Protein AF-A0A3R9ASU3-F1 (afdb_monomer)

pLDDT: mean 84.59, std 13.77, range [46.47, 98.06]

InterPro domains:
  IPR025597 Protein of unknown function DUF4345 [PF14248] (4-98)

Solvent-accessible surface area (backbone atoms only — not comparable to full-atom values): 10517 Å² total; per-residue (Å²): 103,71,64,43,33,48,54,33,44,56,51,18,50,54,31,38,54,49,10,50,42,24,60,79,39,42,66,64,54,32,46,60,70,75,40,81,76,86,45,74,65,51,50,50,50,43,27,46,62,52,6,50,49,29,36,53,51,17,52,48,32,53,58,23,47,72,39,80,84,42,33,51,62,49,25,50,50,50,21,54,53,28,46,51,54,47,51,52,50,53,52,48,36,68,74,68,71,59,82,78,58,71,55,53,38,54,51,48,53,49,32,53,50,51,20,51,51,25,48,53,32,38,69,69,52,69,79,74,74,73,78,71,77,76,77,75,72,72,81,84,66,75,91,60,94,66,79,80,75,77,85,72,79,68,82,66,83,74,81,80,72,77,75,77,76,78,74,73,82,74,81,87,72,94,79,66,94,88,120

Foldseek 3Di:
DVLLLCLLLVLLVVLQVQLVCCQPPVQVVCVQVVHHDPDPVSSVVSNVVSRVVSNVLSVQSNVLSVDLVSSLVNLVVLLVVLVVVLVVVVVCCVVVVDDQDDPNVVSSVVSVVSNVSSVVSNVVSDDPPDPDPPPPPPCPDDPDPDDPDPDDPPDPDPPDDPDPPPPDDDDDDPDDDDD

Structure (mmCIF, N/CA/C/O backbone):
data_AF-A0A3R9ASU3-F1
#
_entry.id   AF-A0A3R9ASU3-F1
#
loop_
_atom_site.group_PDB
_atom_site.id
_atom_site.type_symbol
_atom_site.label_atom_id
_atom_site.label_alt_id
_atom_site.label_comp_id
_atom_site.label_asym_id
_atom_site.label_entity_id
_atom_site.label_seq_id
_atom_site.pdbx_PDB_ins_code
_atom_site.Cartn_x
_atom_site.Cartn_y
_atom_site.Cartn_z
_atom_site.occupancy
_atom_site.B_iso_or_equiv
_atom_site.auth_seq_id
_atom_site.auth_comp_id
_atom_site.auth_asym_id
_atom_site.auth_atom_id
_atom_site.pdbx_PDB_model_num
ATOM 1 N N . MET A 1 1 ? -11.009 -6.320 16.970 1.00 82.69 1 MET A N 1
ATOM 2 C CA . MET A 1 1 ? -9.566 -5.962 16.991 1.00 82.69 1 MET A CA 1
ATOM 3 C C . MET A 1 1 ? -8.627 -6.991 16.364 1.00 82.69 1 MET A C 1
ATOM 5 O O . MET A 1 1 ? -7.771 -6.568 15.602 1.00 82.69 1 MET A O 1
ATOM 9 N N . ARG A 1 2 ? -8.738 -8.307 16.632 1.00 88.88 2 ARG A N 1
ATOM 10 C CA . ARG A 1 2 ? -7.800 -9.308 16.062 1.00 88.88 2 ARG A CA 1
ATOM 11 C C . ARG A 1 2 ? -7.740 -9.280 14.527 1.00 88.88 2 ARG A C 1
ATOM 13 O O . ARG A 1 2 ? -6.649 -9.258 13.977 1.00 88.88 2 ARG A O 1
ATOM 20 N N . PHE A 1 3 ? -8.896 -9.185 13.865 1.00 91.44 3 PHE A N 1
ATOM 21 C CA . PHE A 1 3 ? -8.981 -9.084 12.404 1.00 91.44 3 PHE A CA 1
ATOM 22 C C . PHE A 1 3 ? -8.313 -7.815 11.852 1.00 91.44 3 PHE A C 1
ATOM 24 O O . PHE A 1 3 ? -7.433 -7.908 11.009 1.00 91.44 3 PHE A O 1
ATOM 31 N N . ALA A 1 4 ? -8.641 -6.640 12.400 1.00 92.31 4 ALA A N 1
ATOM 32 C CA . ALA A 1 4 ? -7.992 -5.376 12.038 1.00 92.31 4 ALA A CA 1
ATOM 33 C C . ALA A 1 4 ? -6.465 -5.430 12.189 1.00 92.31 4 ALA A C 1
ATOM 35 O O . ALA A 1 4 ? -5.731 -5.039 11.288 1.00 92.31 4 ALA A O 1
ATOM 36 N N . ARG A 1 5 ? -5.982 -5.974 13.311 1.00 93.81 5 ARG A N 1
ATOM 37 C CA . ARG A 1 5 ? -4.549 -6.158 13.551 1.00 93.81 5 ARG A CA 1
ATOM 38 C C . ARG A 1 5 ? -3.918 -7.104 12.530 1.00 93.81 5 ARG A C 1
ATOM 40 O O . ARG A 1 5 ? -2.827 -6.820 12.054 1.00 93.81 5 ARG A O 1
ATOM 47 N N . PHE A 1 6 ? -4.595 -8.200 12.195 1.00 95.25 6 PHE A N 1
ATOM 48 C CA . PHE A 1 6 ? -4.139 -9.132 11.168 1.00 95.25 6 PHE A CA 1
ATOM 49 C C . PHE A 1 6 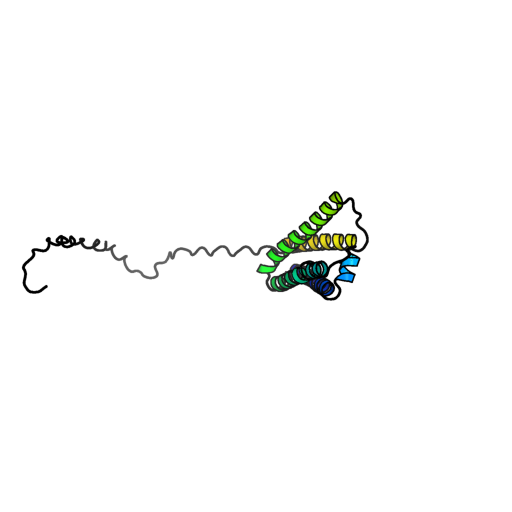? -4.017 -8.445 9.804 1.00 95.25 6 PHE A C 1
ATOM 51 O O . PHE A 1 6 ? -2.955 -8.527 9.201 1.00 95.25 6 PHE A O 1
ATOM 58 N N . VAL A 1 7 ? -5.043 -7.706 9.365 1.00 95.75 7 VAL A N 1
ATOM 59 C CA . VAL A 1 7 ? -5.021 -6.969 8.088 1.00 95.75 7 VAL A CA 1
ATOM 60 C C . VAL A 1 7 ? -3.858 -5.974 8.046 1.00 95.75 7 VAL A C 1
ATOM 62 O O . VAL A 1 7 ? -3.084 -5.984 7.093 1.00 95.75 7 VAL A O 1
ATOM 65 N N . LEU A 1 8 ? -3.672 -5.171 9.100 1.00 96.56 8 LEU A N 1
ATOM 66 C CA . LEU A 1 8 ? -2.573 -4.200 9.176 1.00 96.56 8 LEU A CA 1
ATOM 67 C C . LEU A 1 8 ? -1.192 -4.870 9.135 1.00 96.56 8 LEU A C 1
ATOM 69 O O . LEU A 1 8 ? -0.303 -4.390 8.439 1.00 96.56 8 LEU A O 1
ATOM 73 N N . LEU A 1 9 ? -1.000 -5.972 9.867 1.00 97.56 9 LEU A N 1
ATOM 74 C CA . LEU A 1 9 ? 0.287 -6.671 9.915 1.00 97.56 9 LEU A CA 1
ATOM 75 C C . LEU A 1 9 ? 0.583 -7.451 8.633 1.00 97.56 9 LEU A C 1
ATOM 77 O O . LEU A 1 9 ? 1.724 -7.439 8.182 1.00 97.56 9 LEU A O 1
ATOM 81 N N . ALA A 1 10 ? -0.421 -8.096 8.037 1.00 97.19 10 ALA A N 1
ATOM 82 C CA . ALA A 1 10 ? -0.280 -8.773 6.752 1.00 97.19 10 ALA A CA 1
ATOM 83 C C . ALA A 1 10 ? 0.114 -7.768 5.663 1.00 97.19 10 ALA A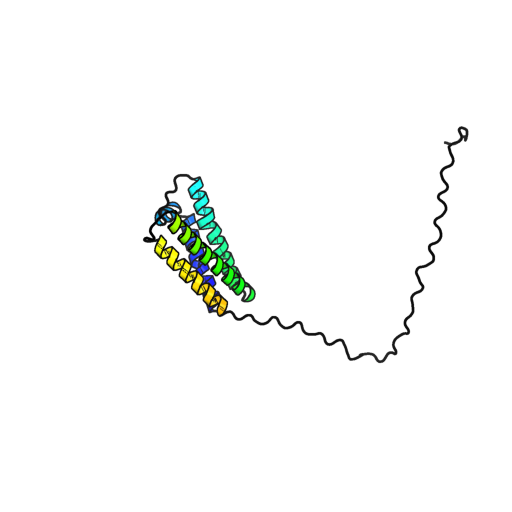 C 1
ATOM 85 O O . ALA A 1 10 ? 1.075 -7.990 4.931 1.00 97.19 10 ALA A O 1
ATOM 86 N N . GLN A 1 11 ? -0.559 -6.615 5.629 1.00 97.50 11 GLN A N 1
ATOM 87 C CA . GLN A 1 11 ? -0.216 -5.533 4.717 1.00 97.50 11 GLN A CA 1
ATOM 88 C C . GLN A 1 11 ? 1.200 -5.004 4.964 1.00 97.50 11 GLN A C 1
ATOM 90 O O . GLN A 1 11 ? 1.975 -4.841 4.022 1.00 97.50 11 GLN A O 1
ATOM 95 N N . ALA A 1 12 ? 1.556 -4.748 6.224 1.00 97.62 12 ALA A N 1
ATOM 96 C CA . ALA A 1 12 ? 2.883 -4.263 6.569 1.00 97.62 12 ALA A CA 1
ATOM 97 C C . ALA A 1 12 ? 3.982 -5.245 6.155 1.00 97.62 12 ALA A C 1
ATOM 99 O O . ALA A 1 12 ? 5.030 -4.815 5.683 1.00 97.62 12 ALA A O 1
ATOM 100 N N . LEU A 1 13 ? 3.739 -6.550 6.293 1.00 98.00 13 LEU A N 1
ATOM 101 C CA . LEU A 1 13 ? 4.675 -7.579 5.859 1.00 98.00 13 LEU A CA 1
ATOM 102 C C . LEU A 1 13 ? 4.902 -7.513 4.347 1.00 98.00 13 LEU A C 1
ATOM 104 O O . LEU A 1 13 ? 6.049 -7.439 3.919 1.00 98.00 13 LEU A O 1
ATOM 108 N N . VAL A 1 14 ? 3.830 -7.469 3.549 1.00 96.62 14 VAL A N 1
ATOM 109 C CA . VAL A 1 14 ? 3.946 -7.365 2.085 1.00 96.62 14 VAL A CA 1
ATOM 110 C C . VAL A 1 14 ? 4.713 -6.103 1.690 1.00 96.62 14 VAL A C 1
ATOM 112 O O . VAL A 1 14 ? 5.634 -6.173 0.879 1.00 96.62 14 VAL A O 1
ATOM 115 N N . MET A 1 15 ? 4.384 -4.961 2.298 1.00 96.56 15 MET A N 1
ATOM 116 C CA . MET A 1 15 ? 5.046 -3.686 2.007 1.00 96.56 15 MET A CA 1
ATOM 117 C C . MET A 1 15 ? 6.521 -3.681 2.423 1.00 96.56 15 MET A C 1
ATOM 119 O O . MET A 1 15 ? 7.365 -3.190 1.679 1.00 96.56 15 MET A O 1
ATOM 123 N N . ALA A 1 16 ? 6.861 -4.264 3.574 1.00 97.38 16 ALA A N 1
ATOM 124 C CA . ALA A 1 16 ? 8.246 -4.390 4.014 1.00 97.38 16 ALA A CA 1
ATOM 125 C C . ALA A 1 16 ? 9.051 -5.311 3.084 1.00 97.38 16 ALA A C 1
ATOM 127 O O . ALA A 1 16 ? 10.160 -4.958 2.689 1.00 97.38 16 ALA A O 1
ATOM 128 N N . SER A 1 17 ? 8.492 -6.459 2.690 1.00 96.94 17 SER A N 1
ATOM 129 C CA . SER A 1 17 ? 9.146 -7.397 1.772 1.00 96.94 17 SER A CA 1
ATOM 130 C C . SER A 1 17 ? 9.373 -6.784 0.390 1.00 96.94 17 SER A C 1
ATOM 132 O O . SER A 1 17 ? 10.487 -6.853 -0.128 1.00 96.94 17 SER A O 1
ATOM 134 N N . LEU A 1 18 ? 8.353 -6.138 -0.187 1.00 94.38 18 LEU A N 1
ATOM 135 C CA . LEU A 1 18 ? 8.485 -5.446 -1.470 1.00 94.38 18 LEU A CA 1
ATOM 136 C C . LEU A 1 18 ? 9.467 -4.282 -1.376 1.00 94.38 18 LEU A C 1
ATOM 138 O O . LEU A 1 18 ? 10.335 -4.154 -2.235 1.00 94.38 18 LEU A O 1
ATOM 142 N N . SER A 1 19 ? 9.400 -3.480 -0.313 1.00 95.94 19 SER A N 1
ATOM 143 C CA . SER A 1 19 ? 10.365 -2.407 -0.083 1.00 95.94 19 SER A CA 1
ATOM 144 C C . SER A 1 19 ? 11.801 -2.923 -0.108 1.00 95.94 19 SER A C 1
ATOM 146 O O . SER A 1 19 ? 12.680 -2.303 -0.708 1.00 95.94 19 SER A O 1
ATOM 148 N N . LEU A 1 20 ? 12.055 -4.039 0.574 1.00 96.75 20 LEU A N 1
ATOM 149 C CA . LEU A 1 20 ? 13.384 -4.624 0.655 1.00 96.75 20 LEU A CA 1
ATOM 150 C C . LEU A 1 20 ? 13.849 -5.133 -0.718 1.00 96.75 20 LEU A C 1
ATOM 152 O O . LEU A 1 20 ? 15.001 -4.925 -1.102 1.00 96.75 20 LEU A O 1
ATOM 156 N N . ALA A 1 21 ? 12.929 -5.717 -1.489 1.00 95.56 21 ALA A N 1
ATOM 157 C CA . ALA A 1 21 ? 13.174 -6.133 -2.865 1.00 95.56 21 ALA A CA 1
ATOM 158 C C . ALA A 1 21 ? 13.550 -4.941 -3.766 1.00 95.56 21 ALA A C 1
ATOM 160 O O . ALA A 1 21 ? 14.548 -5.015 -4.481 1.00 95.56 21 ALA A O 1
ATOM 161 N N . TYR A 1 22 ? 12.833 -3.814 -3.679 1.00 94.12 22 TYR A N 1
ATOM 162 C CA . TYR A 1 22 ? 13.157 -2.594 -4.435 1.00 94.12 22 TYR A CA 1
ATOM 163 C C . TYR A 1 22 ? 14.493 -1.963 -4.023 1.00 94.12 22 TYR A C 1
ATOM 165 O O . TYR A 1 22 ? 15.151 -1.335 -4.853 1.00 94.12 22 TYR A O 1
ATOM 173 N N . TRP A 1 23 ? 14.938 -2.137 -2.775 1.00 92.62 23 TRP A N 1
ATOM 174 C CA . TRP A 1 23 ? 16.254 -1.651 -2.353 1.00 92.62 23 TRP A CA 1
ATOM 175 C C . TRP A 1 23 ? 17.404 -2.483 -2.915 1.00 92.62 23 TRP A C 1
ATOM 177 O O . TRP A 1 23 ? 18.344 -1.922 -3.493 1.00 92.62 23 TRP A O 1
ATOM 187 N N . PHE A 1 24 ? 17.318 -3.806 -2.763 1.00 95.06 24 PHE A N 1
ATOM 188 C CA . PHE A 1 24 ? 18.401 -4.720 -3.122 1.00 95.06 24 PHE A CA 1
ATOM 189 C C . PHE A 1 24 ? 18.414 -5.103 -4.604 1.00 95.06 24 PHE A C 1
ATOM 191 O O . PHE A 1 24 ? 19.490 -5.296 -5.165 1.00 95.06 24 PHE A O 1
ATOM 198 N N . ARG A 1 25 ? 17.248 -5.184 -5.254 1.00 93.94 25 ARG A N 1
ATOM 199 C CA . ARG A 1 25 ? 17.085 -5.610 -6.654 1.00 93.94 25 ARG A CA 1
ATOM 200 C C . ARG A 1 25 ? 16.232 -4.618 -7.472 1.00 93.94 25 ARG A C 1
ATOM 202 O O . ARG A 1 25 ? 15.248 -5.021 -8.089 1.00 93.94 25 ARG A O 1
ATOM 209 N N . PRO A 1 26 ? 16.592 -3.318 -7.531 1.00 93.44 26 PRO A N 1
ATOM 210 C CA . PRO A 1 26 ? 15.763 -2.297 -8.180 1.00 93.44 26 PRO A CA 1
ATOM 211 C C . PRO A 1 26 ? 15.532 -2.553 -9.676 1.00 93.44 26 PRO A C 1
ATOM 213 O O . PRO A 1 26 ? 14.430 -2.318 -10.157 1.00 93.44 26 PRO A O 1
ATOM 216 N N . TYR A 1 27 ? 16.536 -3.057 -10.402 1.00 92.81 27 TYR A N 1
ATOM 217 C CA . TYR A 1 27 ? 16.429 -3.321 -11.842 1.00 92.81 27 TYR A CA 1
ATOM 218 C C . TYR A 1 27 ? 15.478 -4.474 -12.160 1.00 92.81 27 TYR A C 1
ATOM 220 O O . TYR A 1 27 ? 14.634 -4.347 -13.038 1.00 92.81 27 TYR A O 1
ATOM 228 N N . GLU A 1 28 ? 15.579 -5.580 -11.421 1.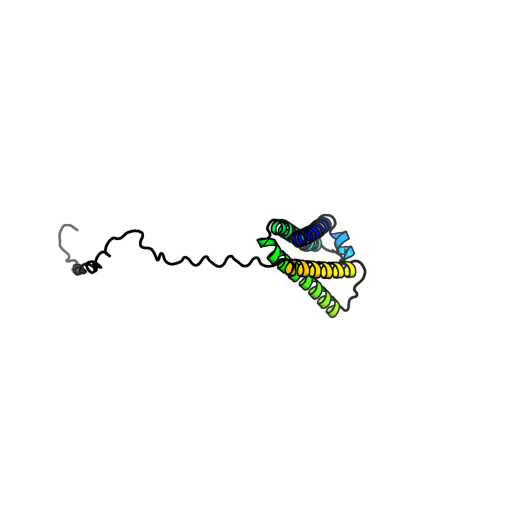00 92.12 28 GLU A N 1
ATOM 229 C CA . GLU A 1 28 ? 14.694 -6.737 -11.598 1.00 92.12 28 GLU A CA 1
ATOM 230 C C . GLU A 1 28 ? 13.247 -6.347 -11.296 1.00 92.12 28 GLU A C 1
ATOM 232 O O . GLU A 1 28 ? 12.348 -6.638 -12.080 1.00 92.12 28 GLU A O 1
ATOM 237 N N . MET A 1 29 ? 13.033 -5.613 -10.201 1.00 91.62 29 MET A N 1
ATOM 238 C CA . MET A 1 29 ? 11.700 -5.155 -9.821 1.00 91.62 29 MET A CA 1
ATOM 239 C C . MET A 1 29 ? 11.136 -4.124 -10.806 1.00 91.62 29 MET A C 1
ATOM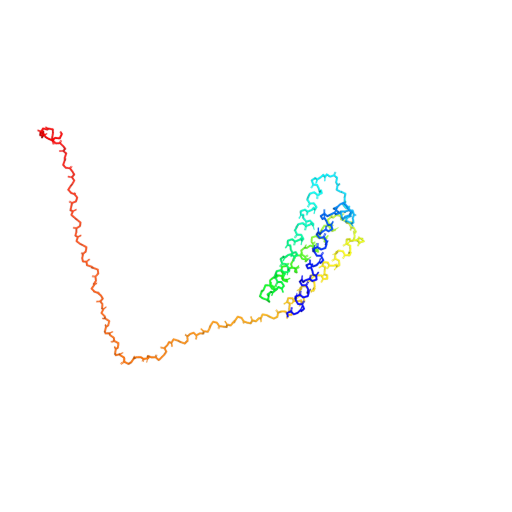 241 O O . MET A 1 29 ? 9.943 -4.148 -11.092 1.00 91.62 29 MET A O 1
ATOM 245 N N . ALA A 1 30 ? 11.966 -3.239 -11.363 1.00 90.19 30 ALA A N 1
ATOM 246 C CA . ALA A 1 30 ? 11.541 -2.326 -12.421 1.00 90.19 30 ALA A CA 1
ATOM 247 C C . ALA A 1 30 ? 11.133 -3.084 -13.688 1.00 90.19 30 ALA A C 1
ATOM 249 O O . ALA A 1 30 ? 10.052 -2.842 -14.219 1.00 90.19 30 ALA A O 1
ATOM 250 N N . ASN A 1 31 ? 11.936 -4.064 -14.099 1.00 90.12 31 ASN A N 1
ATOM 251 C CA . ASN A 1 31 ? 11.665 -4.868 -15.283 1.00 90.12 31 ASN A CA 1
ATOM 252 C C . ASN A 1 31 ? 10.377 -5.701 -15.144 1.00 90.12 31 ASN A C 1
ATOM 254 O O . ASN A 1 31 ? 9.636 -5.842 -16.111 1.00 90.12 31 ASN A O 1
ATOM 258 N N . LEU A 1 32 ? 10.050 -6.182 -13.935 1.00 86.31 32 LEU A N 1
ATOM 259 C CA . LEU A 1 32 ? 8.759 -6.835 -13.655 1.00 86.31 32 LEU A CA 1
ATOM 260 C C . LEU A 1 32 ? 7.550 -5.917 -13.898 1.00 86.31 32 LEU A C 1
ATOM 262 O O . LEU A 1 32 ? 6.472 -6.409 -14.209 1.00 86.31 32 LEU A O 1
ATOM 266 N N . ASN A 1 33 ? 7.730 -4.601 -13.771 1.00 83.12 33 ASN A N 1
ATOM 267 C CA . ASN A 1 33 ? 6.714 -3.588 -14.073 1.00 83.12 33 ASN A CA 1
ATOM 268 C C . ASN A 1 33 ? 6.855 -3.027 -15.504 1.00 83.12 33 ASN A C 1
ATOM 270 O O . ASN A 1 33 ? 6.304 -1.971 -15.804 1.00 83.12 33 ASN A O 1
ATOM 274 N N . GLY A 1 34 ? 7.655 -3.667 -16.366 1.00 84.31 34 GLY A N 1
ATOM 275 C CA . GLY A 1 34 ? 7.924 -3.193 -17.727 1.00 84.31 34 GLY A CA 1
ATOM 276 C C . GLY A 1 34 ? 8.759 -1.909 -17.799 1.00 84.31 34 GLY A C 1
ATOM 277 O O . GLY A 1 34 ? 8.804 -1.268 -18.845 1.00 84.31 34 GLY A O 1
ATOM 278 N N . MET A 1 35 ? 9.416 -1.508 -16.704 1.00 86.69 35 MET A N 1
ATOM 279 C CA . MET A 1 35 ? 10.222 -0.289 -16.642 1.00 86.69 35 MET A CA 1
ATOM 280 C C . MET A 1 35 ? 11.706 -0.576 -16.889 1.00 86.69 35 MET A C 1
ATOM 282 O O . MET A 1 35 ? 12.303 -1.446 -16.253 1.00 86.69 35 MET A O 1
ATOM 286 N N . LEU A 1 36 ? 12.324 0.240 -17.746 1.00 89.38 36 LEU A N 1
ATOM 287 C CA . LEU A 1 36 ? 13.767 0.259 -17.984 1.00 89.38 36 LEU A CA 1
ATOM 288 C C . LEU A 1 36 ? 14.397 1.438 -17.234 1.00 89.38 36 LEU A C 1
ATOM 290 O O . LEU A 1 36 ? 14.123 2.600 -17.527 1.00 89.38 36 LEU A O 1
ATOM 294 N N . LEU A 1 37 ? 15.252 1.141 -16.254 1.00 89.25 37 LEU A N 1
ATOM 295 C CA . LEU A 1 37 ? 16.002 2.161 -15.516 1.00 89.25 37 LEU A CA 1
ATOM 296 C C . LEU A 1 37 ? 17.280 2.498 -16.289 1.00 89.25 37 LEU A C 1
ATOM 298 O O . LEU A 1 37 ? 18.226 1.714 -16.275 1.00 89.25 37 LEU A O 1
ATOM 302 N N . MET A 1 38 ? 17.297 3.644 -16.970 1.00 88.31 38 MET A N 1
ATOM 303 C CA . MET A 1 38 ? 18.431 4.040 -17.816 1.00 88.31 38 MET A CA 1
ATOM 304 C C . MET A 1 38 ? 19.526 4.792 -17.056 1.00 88.31 38 MET A C 1
ATOM 306 O O . MET A 1 38 ? 20.702 4.653 -17.379 1.00 88.31 38 MET A O 1
ATOM 310 N N . GLU A 1 39 ? 19.160 5.560 -16.029 1.00 91.62 39 GLU A N 1
ATOM 311 C CA . GLU A 1 39 ? 20.098 6.398 -15.285 1.00 91.62 39 GLU A CA 1
ATOM 312 C C . GLU A 1 39 ? 20.203 5.990 -13.813 1.00 91.62 39 GLU A C 1
ATOM 314 O O . GLU A 1 39 ? 19.248 5.505 -13.198 1.00 91.62 39 GLU A O 1
ATOM 319 N N . GLY A 1 40 ? 21.356 6.277 -13.198 1.00 91.75 40 GLY A N 1
ATOM 320 C CA . GLY A 1 40 ? 21.546 6.096 -11.754 1.00 91.75 40 GLY A CA 1
ATOM 321 C C . GLY A 1 40 ? 20.541 6.902 -10.919 1.00 91.75 40 GLY A C 1
ATOM 322 O O . GLY A 1 40 ? 20.112 6.445 -9.857 1.00 91.75 40 GLY A O 1
ATOM 323 N N . ALA A 1 41 ? 20.094 8.056 -11.429 1.00 92.12 41 ALA A N 1
ATOM 324 C CA . ALA A 1 41 ? 19.023 8.841 -10.825 1.00 92.12 41 ALA A CA 1
ATOM 325 C C . ALA A 1 41 ? 17.692 8.068 -10.799 1.00 92.12 41 ALA A C 1
ATOM 327 O O . ALA A 1 41 ? 17.050 8.005 -9.751 1.00 92.12 41 ALA A O 1
ATOM 328 N N . SER A 1 42 ? 17.313 7.396 -11.894 1.00 91.00 42 SER A N 1
ATOM 329 C CA . SER A 1 42 ? 16.102 6.562 -11.962 1.00 91.00 42 SER A CA 1
ATOM 330 C C . SER A 1 42 ? 16.128 5.439 -10.922 1.00 91.00 42 SER A C 1
ATOM 332 O O . SER A 1 42 ? 15.126 5.178 -10.258 1.00 91.00 42 SER A O 1
ATOM 334 N N . VAL A 1 43 ? 17.292 4.815 -10.713 1.00 93.19 43 VAL A N 1
ATOM 335 C CA . VAL A 1 43 ? 17.484 3.788 -9.675 1.00 93.19 43 VAL A CA 1
ATOM 336 C C . VAL A 1 43 ? 17.323 4.375 -8.275 1.00 93.19 43 VAL A C 1
ATOM 338 O O . VAL A 1 43 ? 16.688 3.763 -7.415 1.00 93.19 43 VAL A O 1
ATOM 341 N N . SER A 1 44 ? 17.872 5.567 -8.036 1.00 94.19 44 SER A N 1
ATOM 342 C CA . SER A 1 44 ? 17.706 6.277 -6.766 1.00 94.19 44 SER A CA 1
ATOM 343 C C . SER A 1 44 ? 16.231 6.591 -6.490 1.00 94.19 44 SER A C 1
ATOM 345 O O . SER A 1 44 ? 15.714 6.227 -5.434 1.00 94.19 44 SER A O 1
ATOM 347 N N . HIS A 1 45 ? 15.512 7.155 -7.466 1.00 92.56 45 HIS A N 1
ATOM 348 C CA . HIS A 1 45 ? 14.073 7.411 -7.356 1.00 92.56 45 HIS A CA 1
ATOM 349 C C . HIS A 1 45 ? 13.280 6.133 -7.077 1.00 92.56 45 HIS A C 1
ATOM 351 O O . HIS A 1 45 ? 12.415 6.127 -6.200 1.00 92.56 45 HIS A O 1
ATOM 357 N N . MET A 1 46 ? 13.619 5.033 -7.753 1.00 92.38 46 MET A N 1
ATOM 358 C CA . MET A 1 46 ? 12.992 3.733 -7.525 1.00 92.38 46 MET A CA 1
ATOM 359 C C . MET A 1 46 ? 13.140 3.289 -6.064 1.00 92.38 46 MET A C 1
ATOM 361 O O . MET A 1 46 ? 12.167 2.932 -5.403 1.00 92.38 46 MET A O 1
ATOM 365 N N . ARG A 1 47 ? 14.356 3.384 -5.519 1.00 95.12 47 ARG A N 1
ATOM 366 C CA . ARG A 1 47 ? 14.653 3.035 -4.124 1.00 95.12 47 ARG A CA 1
ATOM 367 C C . ARG A 1 47 ? 13.941 3.933 -3.121 1.00 95.12 47 ARG A C 1
ATOM 369 O O . ARG A 1 47 ? 13.535 3.447 -2.072 1.00 95.12 47 ARG A O 1
ATOM 376 N N . VAL A 1 48 ? 13.788 5.218 -3.420 1.00 95.25 48 VAL A N 1
ATOM 377 C CA . VAL A 1 48 ? 13.110 6.170 -2.532 1.00 95.25 48 VAL A CA 1
ATOM 378 C C . VAL A 1 48 ? 11.600 5.926 -2.521 1.00 95.25 48 VAL A C 1
ATOM 380 O O . VAL A 1 48 ? 11.019 5.756 -1.450 1.00 95.25 48 VAL A O 1
ATOM 383 N N . TYR A 1 49 ? 10.961 5.856 -3.692 1.00 93.19 49 TYR A N 1
ATOM 384 C CA . TYR A 1 49 ? 9.499 5.807 -3.792 1.00 93.19 49 TYR A CA 1
ATOM 385 C C . TYR A 1 49 ? 8.911 4.399 -3.691 1.00 93.19 49 TYR A C 1
ATOM 387 O O . TYR A 1 49 ? 7.849 4.226 -3.100 1.00 93.19 49 TYR A O 1
ATOM 395 N N . TYR A 1 50 ? 9.579 3.380 -4.228 1.00 91.69 50 TYR A N 1
ATOM 396 C CA . TYR A 1 50 ? 9.088 2.000 -4.148 1.00 91.69 50 TYR A CA 1
ATOM 397 C C . TYR A 1 50 ? 9.700 1.231 -2.975 1.00 91.69 50 TYR A C 1
ATOM 399 O O . TYR A 1 50 ? 9.062 0.325 -2.442 1.00 91.69 50 TYR A O 1
ATOM 407 N N . GLY A 1 51 ? 10.903 1.619 -2.542 1.00 94.44 51 GLY A N 1
ATOM 408 C CA . GLY A 1 51 ? 11.532 1.131 -1.316 1.00 94.44 51 GLY A CA 1
ATOM 409 C C . GLY A 1 51 ? 11.119 1.956 -0.098 1.00 94.44 51 GLY A C 1
ATOM 410 O O . GLY A 1 51 ? 10.188 1.608 0.623 1.00 94.44 51 GLY A O 1
ATOM 411 N N . GLY A 1 52 ? 11.798 3.082 0.118 1.00 96.06 52 GLY A N 1
ATOM 412 C CA . GLY A 1 52 ? 11.712 3.891 1.337 1.00 96.06 52 GLY A CA 1
ATOM 413 C C . GLY A 1 52 ? 10.292 4.291 1.748 1.00 96.06 52 GLY A C 1
ATOM 414 O O . GLY A 1 52 ? 9.926 4.119 2.910 1.00 96.06 52 GLY A O 1
ATOM 415 N N . LEU A 1 53 ? 9.465 4.768 0.812 1.00 95.81 53 LEU A N 1
ATOM 416 C CA . LEU A 1 53 ? 8.069 5.118 1.100 1.00 95.81 53 LEU A CA 1
ATOM 417 C C . LEU A 1 53 ? 7.243 3.891 1.524 1.00 95.81 53 LEU A C 1
ATOM 419 O O . LEU A 1 53 ? 6.480 3.978 2.489 1.00 95.81 53 LEU A O 1
ATOM 423 N N . GLN A 1 54 ? 7.413 2.740 0.855 1.00 95.19 54 GLN A N 1
ATOM 424 C CA . GLN A 1 54 ? 6.741 1.504 1.271 1.00 95.19 54 GLN A CA 1
ATOM 425 C C . GLN A 1 54 ? 7.208 1.044 2.652 1.00 95.19 54 GLN A C 1
ATOM 427 O O . GLN A 1 54 ? 6.374 0.631 3.459 1.00 95.19 54 GLN A O 1
ATOM 432 N N . LEU A 1 55 ? 8.504 1.163 2.957 1.00 97.31 55 LEU A N 1
ATOM 433 C CA . LEU A 1 55 ? 9.030 0.843 4.282 1.00 97.31 55 LEU A CA 1
ATOM 434 C C . LEU A 1 55 ? 8.425 1.738 5.362 1.00 97.31 55 LEU A C 1
ATOM 436 O O . LEU A 1 55 ? 7.987 1.243 6.398 1.00 97.31 55 LEU A O 1
ATOM 440 N N . GLY A 1 56 ? 8.370 3.049 5.114 1.00 97.38 56 GLY A N 1
ATOM 441 C CA . GLY A 1 56 ? 7.790 4.017 6.042 1.00 97.38 56 GLY A CA 1
ATOM 442 C C . GLY A 1 56 ? 6.329 3.697 6.359 1.00 97.38 56 GLY A C 1
ATOM 443 O O . GLY A 1 56 ? 5.941 3.647 7.527 1.00 97.38 56 GLY A O 1
ATOM 444 N N . LEU A 1 57 ? 5.536 3.383 5.332 1.00 97.06 57 LEU A N 1
ATOM 445 C CA . LEU A 1 57 ? 4.149 2.952 5.506 1.00 97.06 57 LEU A CA 1
ATOM 446 C C . LEU A 1 57 ? 4.052 1.614 6.255 1.00 97.06 57 LEU A C 1
ATOM 448 O O . LEU A 1 57 ? 3.231 1.491 7.160 1.00 97.06 57 LEU A O 1
ATOM 452 N N . ALA A 1 58 ? 4.904 0.631 5.955 1.00 97.81 58 ALA A N 1
ATOM 453 C CA . ALA A 1 58 ? 4.926 -0.643 6.674 1.00 97.81 58 ALA A CA 1
ATOM 454 C C . ALA A 1 58 ? 5.189 -0.450 8.178 1.00 97.81 58 ALA A C 1
ATOM 456 O O . ALA A 1 58 ? 4.474 -1.001 9.019 1.00 97.81 58 ALA A O 1
ATOM 457 N N . LEU A 1 59 ? 6.175 0.382 8.525 1.00 98.06 59 LEU A N 1
ATOM 458 C CA . LEU A 1 59 ? 6.497 0.720 9.911 1.00 98.06 59 LEU A CA 1
ATOM 459 C C . LEU A 1 59 ? 5.337 1.444 10.601 1.00 98.06 59 LEU A C 1
ATOM 461 O O . LEU A 1 59 ? 4.995 1.106 11.738 1.00 98.06 59 LEU A O 1
ATOM 465 N N . PHE A 1 60 ? 4.686 2.380 9.906 1.00 97.88 60 PHE A N 1
ATOM 466 C CA . PHE A 1 60 ? 3.488 3.052 10.406 1.00 97.88 60 PHE A CA 1
ATOM 467 C C . PHE A 1 60 ? 2.359 2.056 10.707 1.00 97.88 60 PHE A C 1
ATOM 469 O O . PHE A 1 60 ? 1.771 2.104 11.788 1.00 97.88 60 PHE A O 1
ATOM 476 N N . LEU A 1 61 ? 2.090 1.105 9.807 1.00 97.25 61 LEU A N 1
ATOM 477 C CA . LEU A 1 61 ? 1.060 0.082 10.010 1.00 97.25 61 LEU A CA 1
ATOM 478 C C . LEU A 1 61 ? 1.400 -0.847 11.189 1.00 97.25 61 LEU A C 1
ATOM 480 O O . LEU A 1 61 ? 0.525 -1.144 12.004 1.00 97.25 61 LEU A O 1
ATOM 484 N N . ILE A 1 62 ? 2.666 -1.254 11.343 1.00 97.56 62 ILE A N 1
ATOM 485 C CA . ILE A 1 62 ? 3.144 -2.048 12.494 1.00 97.56 62 ILE A CA 1
ATOM 486 C C . ILE A 1 62 ? 2.960 -1.286 13.810 1.00 97.56 62 ILE A C 1
ATOM 488 O O . ILE A 1 62 ? 2.582 -1.872 14.830 1.00 97.56 62 ILE A O 1
ATOM 492 N N . TRP A 1 63 ? 3.243 0.015 13.812 1.00 97.38 63 TRP A N 1
ATOM 493 C CA . TRP A 1 63 ? 3.044 0.877 14.972 1.00 97.38 63 TRP A CA 1
ATOM 494 C C . TRP A 1 63 ? 1.556 1.047 15.301 1.00 97.38 63 TRP A C 1
ATOM 496 O O . TRP A 1 63 ? 1.160 0.874 16.457 1.00 97.38 63 TRP A O 1
ATOM 506 N N . ALA A 1 64 ? 0.716 1.306 14.298 1.00 94.94 64 ALA A N 1
ATOM 507 C CA . ALA A 1 64 ? -0.722 1.479 14.470 1.00 94.94 64 ALA A CA 1
ATOM 508 C C . ALA A 1 64 ? -1.421 0.189 14.926 1.00 94.94 64 ALA A C 1
ATOM 510 O O . ALA A 1 64 ? -2.353 0.231 15.725 1.00 94.94 64 ALA A O 1
ATOM 511 N N . ALA A 1 65 ? -0.924 -0.974 14.500 1.00 94.00 65 ALA A N 1
ATOM 512 C CA . ALA A 1 65 ? -1.441 -2.282 14.890 1.00 94.00 65 ALA A CA 1
ATOM 513 C C . ALA A 1 65 ? -1.269 -2.609 16.391 1.00 94.00 65 ALA A C 1
ATOM 515 O O . ALA A 1 65 ? -1.852 -3.588 16.872 1.00 94.00 65 ALA A O 1
ATOM 516 N N . ARG A 1 66 ? -0.472 -1.829 17.142 1.00 92.19 66 ARG A N 1
ATOM 517 C CA . ARG A 1 66 ? -0.231 -2.047 18.580 1.00 92.19 66 ARG A CA 1
ATOM 518 C C . ARG A 1 66 ? -1.341 -1.535 19.491 1.00 92.19 66 ARG A C 1
ATOM 520 O O . ARG A 1 66 ? -1.473 -2.066 20.588 1.00 92.19 66 ARG A O 1
ATOM 527 N N . ALA A 1 67 ? -2.116 -0.542 19.061 1.00 88.88 67 ALA A N 1
ATOM 528 C CA . ALA A 1 67 ? -3.135 0.092 19.892 1.00 88.88 67 ALA A CA 1
ATOM 529 C C . ALA A 1 67 ? -4.468 0.181 19.134 1.00 88.88 67 ALA A C 1
ATOM 531 O O . ALA A 1 67 ? -4.480 0.603 17.973 1.00 88.88 67 ALA A O 1
ATOM 532 N N . PRO A 1 68 ? -5.594 -0.219 19.749 1.00 84.00 68 PRO A N 1
ATOM 533 C CA . PRO A 1 68 ? -6.885 -0.220 19.077 1.00 84.00 68 PRO A CA 1
ATOM 534 C C . PRO A 1 68 ? -7.329 1.172 18.603 1.00 84.00 68 PRO A C 1
ATOM 536 O O . PRO A 1 68 ? -7.952 1.276 17.548 1.00 84.00 68 PRO A O 1
ATOM 539 N N . GLU A 1 69 ? -6.938 2.225 19.317 1.00 88.38 69 GLU A N 1
ATOM 540 C CA . GLU A 1 69 ? -7.236 3.626 19.003 1.00 88.38 69 GLU A CA 1
ATOM 541 C C . GLU A 1 69 ? -6.563 4.073 17.695 1.00 88.38 69 GLU A C 1
ATOM 543 O O . GLU A 1 69 ? -7.123 4.847 16.925 1.00 88.38 69 GLU A O 1
ATOM 548 N N . ARG A 1 70 ? -5.367 3.542 17.405 1.00 91.81 70 ARG A N 1
ATOM 549 C CA . ARG A 1 70 ? -4.575 3.879 16.208 1.00 91.81 70 ARG A CA 1
ATOM 550 C C . ARG A 1 70 ? -4.945 3.023 15.000 1.00 91.81 70 ARG A C 1
ATOM 552 O O . ARG A 1 70 ? -4.753 3.441 13.861 1.00 91.81 70 ARG A O 1
ATOM 559 N N . ALA A 1 71 ? -5.480 1.826 15.233 1.00 92.00 71 ALA A N 1
ATOM 560 C CA . ALA A 1 71 ? -5.788 0.874 14.173 1.00 92.00 71 ALA A CA 1
ATOM 561 C C . ALA A 1 71 ? -6.861 1.399 13.209 1.00 92.00 71 ALA A C 1
ATOM 563 O O . ALA A 1 71 ? -6.735 1.229 12.000 1.00 92.00 71 ALA A O 1
ATOM 564 N N . ARG A 1 72 ? -7.903 2.063 13.721 1.00 90.94 72 ARG A N 1
ATOM 565 C CA . ARG A 1 72 ? -9.000 2.577 12.893 1.00 90.94 72 ARG A CA 1
ATOM 566 C C . ARG A 1 72 ? -8.570 3.679 11.910 1.00 90.94 72 ARG A C 1
ATOM 568 O O . ARG A 1 72 ? -8.834 3.501 10.720 1.00 90.94 72 ARG A O 1
ATOM 575 N N . PRO A 1 73 ? -7.879 4.762 12.323 1.00 93.88 73 PRO A N 1
ATOM 576 C CA . PRO A 1 73 ? -7.377 5.749 11.366 1.00 93.88 73 PRO A CA 1
ATOM 577 C C . PRO A 1 73 ? -6.341 5.150 10.403 1.00 93.88 73 PRO A C 1
ATOM 579 O O . PRO A 1 73 ? -6.341 5.496 9.225 1.00 93.88 73 PRO A O 1
ATOM 582 N N . ALA A 1 74 ? -5.519 4.193 10.847 1.00 95.88 74 ALA A N 1
ATOM 583 C CA . ALA A 1 74 ? -4.576 3.512 9.960 1.00 95.88 74 ALA A CA 1
ATOM 584 C C . ALA A 1 74 ? -5.263 2.653 8.886 1.00 95.88 74 ALA A C 1
ATOM 586 O O . ALA A 1 74 ? -4.807 2.631 7.746 1.00 95.88 74 ALA A O 1
ATOM 587 N N . LEU A 1 75 ? -6.372 1.981 9.215 1.00 95.50 75 LEU A N 1
ATOM 588 C CA . LEU A 1 75 ? -7.187 1.251 8.238 1.00 95.50 75 LEU A CA 1
ATOM 589 C C . LEU A 1 75 ? -7.838 2.192 7.221 1.00 95.50 75 LEU A C 1
ATOM 591 O O . LEU A 1 75 ? -7.848 1.879 6.034 1.00 95.50 75 LEU A O 1
ATOM 595 N N . MET A 1 76 ? -8.331 3.351 7.669 1.00 95.94 76 MET A N 1
ATOM 596 C CA . MET A 1 76 ? -8.882 4.375 6.776 1.00 95.94 76 MET A CA 1
ATOM 597 C C . MET A 1 76 ? -7.811 4.894 5.811 1.00 95.94 76 MET A C 1
ATOM 599 O O . MET A 1 76 ? -8.032 4.931 4.603 1.00 95.94 76 MET A O 1
ATOM 603 N N . MET A 1 77 ? -6.630 5.238 6.334 1.00 96.88 77 MET A N 1
ATOM 604 C CA . MET A 1 77 ? -5.485 5.649 5.524 1.00 96.88 77 MET A CA 1
ATOM 605 C C . MET A 1 77 ? -5.125 4.565 4.503 1.00 96.88 77 MET A C 1
ATOM 607 O O . MET A 1 77 ? -5.038 4.857 3.316 1.00 96.88 77 MET A O 1
ATOM 611 N N . LEU A 1 78 ? -4.980 3.309 4.943 1.00 96.69 78 LEU A N 1
ATOM 612 C CA . LEU A 1 78 ? -4.652 2.184 4.069 1.00 96.69 78 LEU A CA 1
ATOM 613 C C . LEU A 1 78 ? -5.684 2.011 2.946 1.00 96.69 78 LEU A C 1
ATOM 615 O O . LEU A 1 78 ? -5.305 1.854 1.786 1.00 96.69 78 LEU A O 1
ATOM 619 N N . MET A 1 79 ? -6.973 2.074 3.279 1.00 96.94 79 MET A N 1
ATOM 620 C CA . MET A 1 79 ? -8.064 1.997 2.312 1.00 96.94 79 MET A CA 1
ATOM 621 C C . MET A 1 79 ? -7.979 3.130 1.281 1.00 96.94 79 MET A C 1
ATOM 623 O O . MET A 1 79 ? -8.017 2.859 0.084 1.00 96.94 79 MET A O 1
ATOM 627 N N . ILE A 1 80 ? -7.825 4.383 1.723 1.00 97.56 80 ILE A N 1
ATOM 628 C CA . ILE A 1 80 ? -7.712 5.543 0.825 1.00 97.56 80 ILE A CA 1
ATOM 629 C C . ILE A 1 80 ? -6.491 5.395 -0.084 1.00 97.56 80 ILE A C 1
ATOM 631 O O . ILE A 1 80 ? -6.612 5.561 -1.295 1.00 97.56 80 ILE A O 1
ATOM 635 N N . THR A 1 81 ? -5.328 5.044 0.471 1.00 96.75 81 THR A N 1
ATOM 636 C CA . THR A 1 81 ? -4.094 4.875 -0.302 1.00 96.75 81 THR A CA 1
ATOM 637 C C . THR A 1 81 ? -4.245 3.784 -1.358 1.00 96.75 81 THR A C 1
ATOM 639 O O . THR A 1 81 ? -3.927 4.020 -2.520 1.00 96.75 81 THR A O 1
ATOM 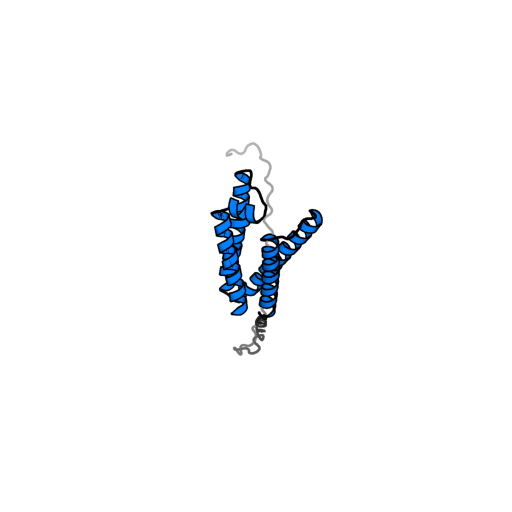642 N N . MET A 1 82 ? -4.758 2.604 -1.000 1.00 96.88 82 MET A N 1
ATOM 643 C CA . MET A 1 82 ? -4.911 1.501 -1.956 1.00 96.88 82 MET A CA 1
ATOM 644 C C . MET A 1 82 ? -5.917 1.839 -3.057 1.00 96.88 82 MET A C 1
ATOM 646 O O . MET A 1 82 ? -5.625 1.616 -4.231 1.00 96.88 82 MET A O 1
ATOM 650 N N . THR A 1 83 ? -7.051 2.451 -2.710 1.00 97.19 83 THR A N 1
ATOM 651 C CA . THR A 1 83 ? -8.047 2.899 -3.692 1.00 97.19 83 THR A CA 1
ATOM 652 C C . THR A 1 83 ? -7.482 3.977 -4.615 1.00 97.19 83 THR A C 1
ATOM 654 O O . THR A 1 83 ? -7.653 3.886 -5.826 1.00 97.19 83 THR A O 1
ATOM 657 N N . ALA A 1 84 ? -6.745 4.958 -4.084 1.00 97.56 84 ALA A N 1
ATOM 658 C CA . ALA A 1 84 ? -6.103 5.993 -4.893 1.00 97.56 84 ALA A CA 1
ATOM 659 C C . ALA A 1 84 ? -5.081 5.402 -5.877 1.00 97.56 84 ALA A C 1
ATOM 661 O O . ALA A 1 84 ? -5.032 5.815 -7.032 1.00 97.56 84 ALA A O 1
ATOM 662 N N . LEU A 1 85 ? -4.308 4.394 -5.460 1.00 95.38 85 LEU A N 1
ATOM 663 C CA . LEU A 1 85 ? -3.364 3.699 -6.338 1.00 95.38 85 LEU A CA 1
ATOM 664 C C . LEU A 1 85 ? -4.059 2.863 -7.422 1.00 95.38 85 LEU A C 1
ATOM 666 O O . LEU A 1 85 ? -3.527 2.746 -8.526 1.00 95.38 85 LEU A O 1
ATOM 670 N N . VAL A 1 86 ? -5.216 2.266 -7.120 1.00 96.81 86 VAL A N 1
ATOM 671 C CA . VAL A 1 86 ? -6.049 1.571 -8.117 1.00 96.81 86 VAL A CA 1
ATOM 672 C C . VAL A 1 86 ? -6.591 2.577 -9.126 1.00 96.81 86 VAL A C 1
ATOM 674 O O . VAL A 1 86 ? -6.385 2.396 -10.321 1.00 96.81 86 VAL A O 1
ATOM 677 N N . LEU A 1 87 ? -7.211 3.663 -8.658 1.00 96.88 87 LEU A N 1
ATOM 678 C CA . LEU A 1 87 ? -7.758 4.709 -9.524 1.00 96.88 87 LEU A CA 1
ATOM 679 C C . LEU A 1 87 ? -6.675 5.351 -10.389 1.00 96.88 87 LEU A C 1
ATOM 681 O O . LEU A 1 87 ? -6.868 5.481 -11.591 1.00 96.88 87 LEU A O 1
ATOM 685 N N . GLY A 1 88 ? -5.517 5.672 -9.810 1.00 94.62 88 GLY A N 1
ATOM 686 C CA . GLY A 1 88 ? -4.372 6.187 -10.556 1.00 94.62 88 GLY A CA 1
ATOM 687 C C . GLY A 1 88 ? -3.951 5.236 -11.674 1.00 94.62 88 GLY A C 1
ATOM 688 O O . GLY A 1 88 ? -3.757 5.674 -12.802 1.00 94.62 88 GLY A O 1
ATOM 689 N N . ARG A 1 89 ? -3.901 3.922 -11.404 1.00 92.75 89 ARG A N 1
ATOM 690 C CA . ARG A 1 89 ? -3.560 2.932 -12.435 1.00 92.75 89 ARG A CA 1
ATOM 691 C C . ARG A 1 89 ? -4.629 2.824 -13.522 1.00 92.75 89 ARG A C 1
ATOM 693 O O . ARG A 1 89 ? -4.264 2.701 -14.684 1.00 92.75 89 ARG A O 1
ATOM 700 N N . LEU A 1 90 ? -5.913 2.889 -13.169 1.00 93.81 90 LEU A N 1
ATOM 701 C CA . LEU A 1 90 ? -7.016 2.865 -14.138 1.00 93.81 90 LEU A CA 1
ATOM 702 C C . LEU A 1 90 ? -7.031 4.118 -15.023 1.00 93.81 90 LEU A C 1
ATOM 704 O O . LEU A 1 90 ? -7.235 4.006 -16.227 1.00 93.81 90 LEU A O 1
ATOM 708 N N . VAL A 1 91 ? -6.772 5.294 -14.444 1.00 95.19 91 VAL A N 1
ATOM 709 C CA . VAL A 1 91 ? -6.648 6.550 -15.197 1.00 95.19 91 VAL A CA 1
ATOM 710 C C . VAL A 1 91 ? -5.450 6.491 -16.141 1.00 95.19 91 VAL A C 1
ATOM 712 O O . VAL A 1 91 ? -5.610 6.807 -17.314 1.00 95.19 91 VAL A O 1
ATOM 715 N N . SER A 1 92 ? -4.280 6.031 -15.681 1.00 90.88 92 SER A N 1
ATOM 716 C CA . SER A 1 92 ? -3.124 5.827 -16.565 1.00 90.88 92 SER A CA 1
ATOM 717 C C . SER A 1 92 ? -3.435 4.842 -17.690 1.00 90.88 92 SER A C 1
ATOM 719 O O . SER A 1 92 ? -3.149 5.134 -18.839 1.00 90.88 92 SER A O 1
ATOM 721 N N . LEU A 1 93 ? -4.092 3.714 -17.396 1.00 91.94 93 LEU A N 1
ATOM 722 C CA . LEU A 1 93 ? -4.480 2.738 -18.419 1.00 91.94 93 LEU A CA 1
ATOM 723 C C . LEU A 1 93 ? -5.387 3.357 -19.492 1.00 91.94 93 LEU A C 1
ATOM 725 O O . LEU A 1 93 ? -5.215 3.085 -20.677 1.00 91.94 93 LEU A O 1
ATOM 729 N N . TRP A 1 94 ? -6.334 4.198 -19.070 1.00 91.88 94 TRP A N 1
ATOM 730 C CA . TRP A 1 94 ? -7.244 4.903 -19.969 1.00 91.88 94 TRP A CA 1
ATOM 731 C C . TRP A 1 94 ? -6.526 5.939 -20.843 1.00 91.88 94 TRP A C 1
ATOM 733 O O . TRP A 1 94 ? -6.838 6.049 -22.025 1.00 91.88 94 TRP A O 1
ATOM 743 N N . LEU A 1 95 ? -5.561 6.672 -20.282 1.00 93.56 95 LEU A N 1
ATOM 744 C CA . LEU A 1 95 ? -4.780 7.676 -21.011 1.00 93.56 95 LEU A CA 1
ATOM 745 C C . LEU A 1 95 ? -3.764 7.048 -21.973 1.00 93.56 95 LEU A C 1
ATOM 747 O O . LEU A 1 95 ? -3.609 7.525 -23.094 1.00 93.56 95 LEU A O 1
ATOM 751 N N . ASP A 1 96 ? -3.096 5.982 -21.539 1.00 89.81 96 ASP A N 1
ATOM 752 C CA . ASP A 1 96 ? -1.991 5.356 -22.269 1.00 89.81 96 ASP A CA 1
ATOM 753 C C . ASP A 1 96 ? -2.477 4.291 -23.272 1.00 89.81 96 ASP A C 1
ATOM 755 O O . ASP A 1 96 ? -1.688 3.793 -24.073 1.00 89.81 96 ASP A O 1
ATOM 759 N N . GLY A 1 97 ? -3.762 3.907 -23.226 1.00 83.38 97 GLY A N 1
ATOM 760 C CA . GLY A 1 97 ? -4.327 2.833 -24.056 1.00 83.38 97 GLY A CA 1
ATOM 761 C C . GLY A 1 97 ? -3.689 1.463 -23.796 1.00 83.38 97 GLY A C 1
ATOM 762 O O . GLY A 1 97 ? -3.653 0.619 -24.689 1.00 83.38 97 GLY A O 1
ATOM 763 N N . GLY A 1 98 ? -3.124 1.268 -22.602 1.00 78.62 98 GLY A N 1
ATOM 764 C CA . GLY A 1 98 ? -2.326 0.093 -22.261 1.00 78.62 98 GLY A CA 1
ATOM 765 C C . GLY A 1 98 ? -3.155 -1.155 -21.946 1.00 78.62 98 GLY A C 1
ATOM 766 O O . GLY A 1 98 ? -4.376 -1.110 -21.804 1.00 78.62 98 GLY A O 1
ATOM 767 N N . GLU A 1 99 ? -2.461 -2.276 -21.754 1.00 80.00 99 GLU A N 1
ATOM 768 C CA . GLU A 1 99 ? -3.055 -3.544 -21.321 1.00 80.00 99 GLU A CA 1
ATOM 769 C C . GLU A 1 99 ? -2.590 -3.936 -19.911 1.00 80.00 99 GLU A C 1
ATOM 771 O O . GLU A 1 99 ? -1.471 -3.641 -19.487 1.00 80.00 99 GLU A O 1
ATOM 776 N N . LEU A 1 100 ? -3.457 -4.631 -19.171 1.00 80.88 100 LEU A N 1
ATOM 777 C CA . LEU A 1 100 ? -3.145 -5.190 -17.855 1.00 80.88 100 LEU A CA 1
ATOM 778 C C . LEU A 1 100 ? -2.702 -6.647 -18.011 1.00 80.88 100 LEU A C 1
ATOM 780 O O . LEU A 1 100 ? -3.540 -7.543 -18.103 1.00 80.88 100 LEU A O 1
ATOM 784 N N . VAL A 1 101 ? -1.392 -6.900 -17.999 1.00 82.31 101 VAL A N 1
ATOM 785 C CA . VAL A 1 101 ? -0.843 -8.255 -18.167 1.00 82.31 101 VAL A CA 1
ATOM 786 C C . VAL A 1 101 ? 0.163 -8.582 -17.062 1.00 82.31 101 VAL A C 1
ATOM 788 O O . VAL A 1 101 ? 0.897 -7.723 -16.577 1.00 82.31 101 VAL A O 1
ATOM 791 N N . GLY A 1 102 ? 0.191 -9.847 -16.635 1.00 85.56 102 GLY A N 1
ATOM 792 C CA . GLY A 1 102 ? 1.203 -10.366 -15.714 1.00 85.56 102 GLY A CA 1
ATOM 793 C C . GLY A 1 102 ? 1.212 -9.670 -14.350 1.00 85.56 102 GLY A C 1
ATOM 794 O O . GLY A 1 102 ? 0.210 -9.674 -13.629 1.00 85.56 102 GLY A O 1
ATOM 795 N N . PHE A 1 103 ? 2.364 -9.101 -13.982 1.00 84.69 103 PHE A N 1
ATOM 796 C CA . PHE A 1 103 ? 2.583 -8.478 -12.673 1.00 84.69 103 PHE A CA 1
ATOM 797 C C . PHE A 1 103 ? 1.654 -7.283 -12.426 1.00 84.69 103 PHE A C 1
ATOM 799 O O . PHE A 1 103 ? 1.184 -7.101 -11.305 1.00 84.69 103 PHE A O 1
ATOM 806 N N . ASP A 1 104 ? 1.328 -6.511 -13.463 1.00 87.25 104 ASP A N 1
ATOM 807 C CA . ASP A 1 104 ? 0.431 -5.361 -13.354 1.00 87.25 104 ASP A CA 1
ATOM 808 C C . ASP A 1 104 ? -0.988 -5.763 -12.950 1.00 87.25 104 ASP A C 1
ATOM 810 O O . ASP A 1 104 ? -1.571 -5.169 -12.039 1.00 87.25 104 ASP A O 1
ATOM 814 N N . LEU A 1 105 ? -1.526 -6.815 -13.574 1.00 90.25 105 LEU A N 1
ATOM 815 C CA . LEU A 1 105 ? -2.845 -7.346 -13.238 1.00 90.25 105 LEU A CA 1
ATOM 816 C C . LEU A 1 105 ? -2.863 -7.923 -11.816 1.00 90.25 105 LEU A C 1
ATOM 818 O O . LEU A 1 105 ? -3.772 -7.629 -11.038 1.00 90.25 105 LEU A O 1
ATOM 822 N N . ALA A 1 106 ? -1.836 -8.698 -11.454 1.00 92.12 106 ALA A N 1
ATOM 823 C CA . ALA A 1 106 ? -1.702 -9.262 -10.111 1.00 92.12 106 ALA A CA 1
ATOM 824 C C . ALA A 1 106 ? -1.584 -8.164 -9.037 1.00 92.12 106 ALA A C 1
ATOM 826 O O . ALA A 1 106 ? -2.234 -8.236 -7.993 1.00 92.12 106 ALA A O 1
ATOM 827 N N . SER A 1 107 ? -0.800 -7.120 -9.311 1.00 91.88 107 SER A N 1
ATOM 828 C CA . SER A 1 107 ? -0.623 -5.949 -8.448 1.00 91.88 107 SER A CA 1
ATOM 829 C C . SER A 1 107 ? -1.927 -5.168 -8.285 1.00 91.88 107 SER A C 1
ATOM 831 O O . SER A 1 107 ? -2.287 -4.801 -7.164 1.00 91.88 107 SER A O 1
ATOM 833 N N . LEU A 1 108 ? -2.681 -4.958 -9.370 1.00 94.00 108 LEU A N 1
ATOM 834 C CA . LEU A 1 108 ? -3.985 -4.297 -9.321 1.00 94.00 108 LEU A CA 1
ATOM 835 C C . LEU A 1 108 ? -4.980 -5.097 -8.475 1.00 94.00 108 LEU A C 1
ATOM 837 O O . LEU A 1 108 ? -5.601 -4.539 -7.570 1.00 94.00 108 LEU A O 1
ATOM 841 N N . PHE A 1 109 ? -5.083 -6.406 -8.721 1.00 95.50 109 PHE A N 1
ATOM 842 C CA . PHE A 1 109 ? -5.949 -7.299 -7.954 1.00 95.50 109 PHE A CA 1
ATOM 843 C C . PHE A 1 109 ? -5.597 -7.283 -6.464 1.00 95.50 109 PHE A C 1
ATOM 845 O O . PHE A 1 109 ? -6.477 -7.123 -5.617 1.00 95.50 109 PHE A O 1
ATOM 852 N N . TYR A 1 110 ? -4.306 -7.369 -6.138 1.00 95.81 110 TYR A N 1
ATOM 853 C CA . TYR A 1 110 ? -3.822 -7.249 -4.767 1.00 95.81 110 TYR A CA 1
ATOM 854 C C . TYR A 1 110 ? -4.254 -5.930 -4.114 1.00 95.81 110 TYR A C 1
ATOM 856 O O . TYR A 1 110 ? -4.750 -5.947 -2.990 1.00 95.81 110 TYR A O 1
ATOM 864 N N . ARG A 1 111 ? -4.111 -4.788 -4.802 1.00 96.12 111 ARG A N 1
ATOM 865 C CA . ARG A 1 111 ? -4.504 -3.478 -4.251 1.00 96.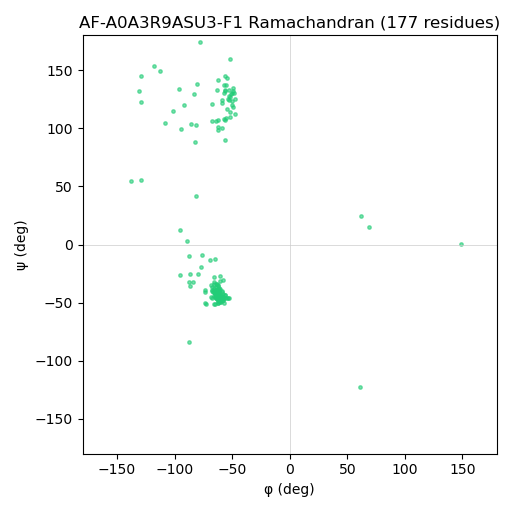12 111 ARG A CA 1
ATOM 866 C C . ARG A 1 111 ? -6.010 -3.393 -4.003 1.00 96.12 111 ARG A C 1
ATOM 868 O O . ARG A 1 111 ? -6.413 -2.882 -2.961 1.00 96.12 111 ARG A O 1
ATOM 875 N N . VAL A 1 112 ? -6.831 -3.925 -4.912 1.00 97.38 112 VAL A N 1
ATOM 876 C CA . VAL A 1 112 ? -8.292 -4.006 -4.732 1.00 97.38 112 VAL A CA 1
ATOM 877 C C . VAL A 1 112 ? -8.636 -4.868 -3.518 1.00 97.38 112 VAL A C 1
ATOM 879 O O . VAL A 1 112 ? -9.417 -4.447 -2.665 1.00 97.38 112 VAL A O 1
ATOM 882 N N . LEU A 1 113 ? -8.010 -6.041 -3.389 1.00 97.50 113 LEU A N 1
ATOM 883 C CA . LEU A 1 113 ? -8.206 -6.923 -2.241 1.00 97.50 113 LEU A CA 1
ATOM 884 C C . LEU A 1 113 ? -7.769 -6.253 -0.930 1.00 97.50 113 LEU A C 1
ATOM 886 O O . LEU A 1 113 ? -8.498 -6.307 0.058 1.00 97.50 113 LEU A O 1
ATOM 890 N N . ALA A 1 114 ? -6.616 -5.584 -0.918 1.00 96.31 114 ALA A N 1
ATOM 891 C CA . ALA A 1 114 ? -6.113 -4.859 0.244 1.00 96.31 114 ALA A CA 1
ATOM 892 C C . ALA A 1 114 ? -7.062 -3.723 0.662 1.00 96.31 114 ALA A C 1
ATOM 894 O O . ALA A 1 114 ? -7.365 -3.588 1.848 1.00 96.31 114 ALA A O 1
ATOM 895 N N . ALA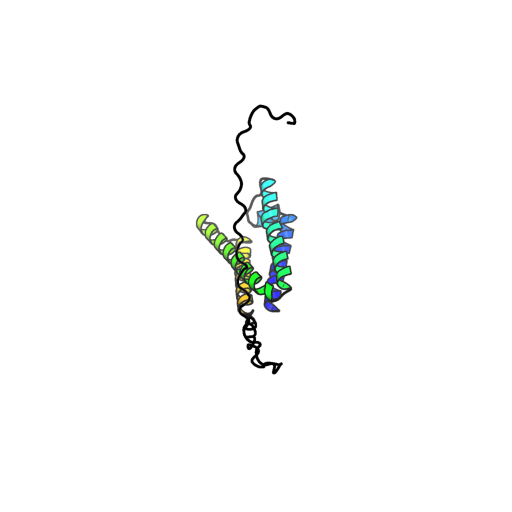 A 1 115 ? -7.583 -2.951 -0.298 1.00 96.94 115 ALA A N 1
ATOM 896 C CA . ALA A 1 115 ? -8.578 -1.911 -0.041 1.00 96.94 115 ALA A CA 1
ATOM 897 C C . ALA A 1 115 ? -9.872 -2.499 0.544 1.00 96.94 115 ALA A C 1
ATOM 899 O O . ALA A 1 115 ? -10.375 -1.999 1.551 1.00 96.94 115 ALA A O 1
ATOM 900 N N . ALA A 1 116 ? -10.375 -3.594 -0.033 1.00 97.06 116 ALA A N 1
ATOM 901 C CA . ALA A 1 116 ? -11.584 -4.268 0.433 1.00 97.06 116 ALA A CA 1
ATOM 902 C C . ALA A 1 116 ? -11.420 -4.840 1.851 1.00 97.06 116 ALA A C 1
ATOM 904 O O . ALA A 1 116 ? -12.291 -4.655 2.701 1.00 97.06 116 ALA A O 1
ATOM 905 N N . LEU A 1 117 ? -10.283 -5.483 2.141 1.00 96.56 117 LEU A N 1
ATOM 906 C CA . LEU A 1 117 ? -9.968 -5.994 3.477 1.00 96.56 117 LEU A CA 1
ATOM 907 C C . LEU A 1 117 ? -9.820 -4.865 4.500 1.00 96.56 117 LEU A C 1
ATOM 909 O O . LEU A 1 117 ? -10.300 -5.004 5.626 1.00 96.56 117 LEU A O 1
ATOM 913 N N . ALA A 1 118 ? -9.195 -3.747 4.122 1.00 95.56 118 ALA A N 1
ATOM 914 C CA . ALA A 1 118 ? -9.076 -2.575 4.983 1.00 95.56 118 ALA A CA 1
ATOM 915 C C . ALA A 1 118 ? -10.449 -1.960 5.292 1.00 95.56 118 ALA A C 1
ATOM 917 O O . ALA A 1 118 ? -10.737 -1.693 6.459 1.00 95.56 118 ALA A O 1
ATOM 918 N N . ALA A 1 119 ? -11.319 -1.819 4.287 1.00 94.88 119 ALA A N 1
ATOM 919 C CA . ALA A 1 119 ? -12.690 -1.338 4.453 1.00 94.88 119 ALA A CA 1
ATOM 920 C C . ALA A 1 119 ? -13.512 -2.270 5.358 1.00 94.88 119 ALA A C 1
ATOM 922 O O . ALA A 1 119 ? -14.128 -1.820 6.325 1.00 94.88 119 ALA A O 1
ATOM 923 N N . ALA A 1 120 ? -13.463 -3.583 5.112 1.00 94.69 120 ALA A N 1
ATOM 924 C CA . ALA A 1 120 ? -14.141 -4.576 5.941 1.00 94.69 120 ALA A CA 1
ATOM 925 C C . ALA A 1 120 ? -13.637 -4.537 7.392 1.00 94.69 120 ALA A C 1
ATOM 927 O O . ALA A 1 120 ? -14.427 -4.521 8.336 1.00 94.69 120 ALA A O 1
ATOM 928 N N . ALA A 1 121 ? -12.319 -4.468 7.594 1.00 93.12 121 ALA A N 1
ATOM 929 C CA . ALA A 1 121 ? -11.732 -4.350 8.921 1.00 93.12 121 ALA A CA 1
ATOM 930 C C . ALA A 1 121 ? -12.130 -3.044 9.617 1.00 93.12 121 ALA A C 1
ATOM 932 O O . ALA A 1 121 ? -12.399 -3.067 10.817 1.00 93.12 121 ALA A O 1
ATOM 933 N N . TRP A 1 122 ? -12.192 -1.931 8.884 1.00 93.38 122 TRP A N 1
ATOM 934 C CA . TRP A 1 122 ? -12.612 -0.635 9.409 1.00 93.38 122 TRP A CA 1
ATOM 935 C C . TRP A 1 122 ? -14.075 -0.666 9.864 1.00 93.38 122 TRP A C 1
ATOM 937 O O . TRP A 1 122 ? -14.358 -0.280 10.996 1.00 93.38 122 TRP A O 1
ATOM 947 N N . HIS A 1 123 ? -14.978 -1.227 9.052 1.00 90.12 123 HIS A N 1
ATOM 948 C CA . HIS A 1 123 ? -16.393 -1.394 9.406 1.00 90.12 123 HIS A CA 1
ATOM 949 C C . HIS A 1 123 ? -16.609 -2.306 10.622 1.00 90.12 123 HIS A C 1
ATOM 951 O O . HIS A 1 123 ? -17.509 -2.073 11.429 1.00 90.12 123 HIS A O 1
ATOM 957 N N . LEU A 1 124 ? -15.786 -3.346 10.779 1.00 89.38 124 LEU A N 1
ATOM 958 C CA . LEU A 1 124 ? -15.880 -4.279 11.907 1.00 89.38 124 LEU A CA 1
ATOM 959 C C . LEU A 1 124 ? -15.310 -3.710 13.217 1.00 89.38 124 LEU A C 1
ATOM 961 O O . LEU A 1 124 ? -15.626 -4.213 14.300 1.00 89.38 124 LEU A O 1
ATOM 965 N N . VAL A 1 125 ? -14.463 -2.680 13.154 1.00 85.62 125 VAL A N 1
ATOM 966 C CA . VAL A 1 125 ? -13.983 -1.961 14.339 1.00 85.62 125 VAL A CA 1
ATOM 967 C C . VAL A 1 125 ? -15.043 -0.930 14.728 1.00 85.62 125 VAL A C 1
ATOM 969 O O . VAL A 1 125 ? -15.006 0.219 14.298 1.00 85.62 125 VAL A O 1
ATOM 972 N N . ARG A 1 126 ? -16.008 -1.361 15.551 1.00 70.00 126 ARG A N 1
ATOM 973 C CA . ARG A 1 126 ? -16.991 -0.462 16.174 1.00 70.00 126 ARG A CA 1
ATOM 974 C C . ARG A 1 126 ? -16.261 0.608 16.988 1.00 70.00 126 ARG A C 1
ATOM 976 O O . ARG A 1 126 ? -15.392 0.267 17.795 1.00 70.00 126 ARG A O 1
ATOM 983 N N . GLU A 1 127 ? -16.624 1.875 16.790 1.00 62.44 127 GLU A N 1
ATOM 984 C CA . GLU A 1 127 ? -16.271 2.944 17.726 1.00 62.44 127 GLU A CA 1
ATOM 985 C C . GLU A 1 127 ? -16.721 2.507 19.119 1.00 62.44 127 GLU A C 1
ATOM 987 O O . GLU A 1 127 ? -17.882 2.143 19.319 1.00 62.44 127 GLU A O 1
ATOM 992 N N . ARG A 1 128 ? -15.798 2.492 20.086 1.00 58.69 128 ARG A N 1
ATOM 993 C CA . ARG A 1 128 ? -16.245 2.610 21.468 1.00 58.69 128 ARG A CA 1
ATOM 994 C C . ARG A 1 128 ? -16.781 4.035 21.564 1.00 58.69 128 ARG A C 1
ATOM 996 O O . ARG A 1 128 ? -16.001 4.930 21.236 1.00 58.69 128 ARG A O 1
ATOM 1003 N N . PRO A 1 129 ? -18.062 4.248 21.915 1.00 56.94 129 PRO A N 1
ATOM 1004 C CA . PRO A 1 129 ? -18.539 5.596 22.176 1.00 56.94 129 PRO A CA 1
ATOM 1005 C C . PRO A 1 129 ? -17.562 6.226 23.165 1.00 56.94 129 PRO A C 1
ATOM 1007 O O . PRO A 1 129 ? -17.185 5.573 24.147 1.00 56.94 129 PRO A O 1
ATOM 1010 N N . GLU A 1 130 ? -17.072 7.426 22.843 1.00 60.41 130 GLU A N 1
ATOM 1011 C CA . GLU A 1 130 ? -16.314 8.203 23.817 1.00 60.41 130 GLU A CA 1
ATOM 1012 C C . GLU A 1 130 ? -17.150 8.225 25.099 1.00 60.41 130 GLU A C 1
ATOM 1014 O O . GLU A 1 130 ? -18.366 8.432 25.006 1.00 60.41 130 GLU A O 1
ATOM 1019 N N . PRO A 1 131 ? -16.563 7.900 26.266 1.00 62.03 131 PRO A N 1
ATOM 1020 C CA . PRO A 1 131 ? -17.301 7.999 27.511 1.00 62.03 131 PRO A CA 1
ATOM 1021 C C . PRO A 1 131 ? -17.839 9.424 27.577 1.00 62.03 131 PRO A C 1
ATOM 1023 O O . PRO A 1 131 ? -17.056 10.374 27.535 1.00 62.03 131 PRO A O 1
ATOM 1026 N N . GLU A 1 132 ? -19.169 9.546 27.571 1.00 67.75 132 GLU A N 1
ATOM 1027 C CA . GLU A 1 132 ? -19.860 10.826 27.663 1.00 67.75 132 GLU A CA 1
ATOM 1028 C C . GLU A 1 132 ? -19.200 11.595 28.810 1.00 67.75 132 GLU A C 1
ATOM 1030 O O . GLU A 1 132 ? -19.037 10.998 29.882 1.00 67.75 132 GLU A O 1
ATOM 1035 N N . PRO A 1 133 ? -18.704 12.829 28.579 1.00 68.25 133 PRO A N 1
ATOM 1036 C CA . PRO A 1 133 ? -17.977 13.564 29.600 1.00 68.25 133 PRO A CA 1
ATOM 1037 C C . PRO A 1 133 ? -18.856 13.571 30.836 1.00 68.25 133 PRO A C 1
ATOM 1039 O O . PRO A 1 133 ? -19.975 14.085 30.781 1.00 68.25 133 PRO A O 1
ATOM 1042 N N . GLU A 1 134 ? -18.382 12.904 31.891 1.00 70.62 134 GLU A N 1
ATOM 1043 C CA . GLU A 1 134 ? -19.153 12.683 33.104 1.00 70.62 134 GLU A CA 1
ATOM 1044 C C . GLU A 1 134 ? -19.670 14.049 33.533 1.00 70.62 134 GLU A C 1
ATOM 1046 O O . GLU A 1 134 ? -18.885 14.949 33.850 1.00 70.62 134 GLU A O 1
ATOM 1051 N N . ARG A 1 135 ? -20.988 14.256 33.403 1.00 69.56 135 ARG A N 1
ATOM 1052 C CA . ARG A 1 135 ? -21.613 15.513 33.786 1.00 69.56 135 ARG A CA 1
ATOM 1053 C C . ARG A 1 135 ? -21.362 15.618 35.277 1.00 69.56 135 ARG A C 1
ATOM 1055 O O . ARG A 1 135 ? -22.031 14.949 36.056 1.00 69.56 135 ARG A O 1
ATOM 1062 N N . LEU A 1 136 ? -20.369 16.420 35.651 1.00 70.25 136 LEU A N 1
ATOM 1063 C CA . LEU A 1 136 ? -20.114 16.768 37.035 1.00 70.25 136 LEU A CA 1
ATOM 1064 C C . LEU A 1 136 ? -21.400 17.424 37.532 1.00 70.25 136 LEU A C 1
ATOM 1066 O O . LEU A 1 136 ? -21.684 18.574 37.191 1.00 70.25 136 LEU A O 1
ATOM 1070 N N . GLU A 1 137 ? -22.214 16.658 38.262 1.00 67.06 137 GLU A N 1
ATOM 1071 C CA . GLU A 1 137 ? -23.345 17.188 39.009 1.00 67.06 137 GLU A CA 1
ATOM 1072 C C . GLU A 1 137 ? -22.788 18.371 39.811 1.00 67.06 137 GLU A C 1
ATOM 1074 O O . GLU A 1 137 ? -21.838 18.181 40.585 1.00 67.06 137 GLU A O 1
ATOM 1079 N N . PRO A 1 138 ? -23.278 19.607 39.595 1.00 69.38 138 PRO A N 1
ATOM 1080 C CA . PRO A 1 138 ? -22.839 20.730 40.407 1.00 69.38 138 PRO A CA 1
ATOM 1081 C C . PRO A 1 138 ? -23.043 20.321 41.861 1.00 69.38 138 PRO A C 1
ATOM 1083 O O . PRO A 1 138 ? -24.081 19.750 42.179 1.00 69.38 138 PRO A O 1
ATOM 1086 N N . ALA A 1 139 ? -22.044 20.542 42.721 1.00 66.38 139 ALA A N 1
ATOM 1087 C CA . ALA A 1 139 ? -22.064 20.085 44.107 1.00 66.38 139 ALA A CA 1
ATOM 1088 C C . ALA A 1 139 ? -23.313 20.621 44.836 1.00 66.38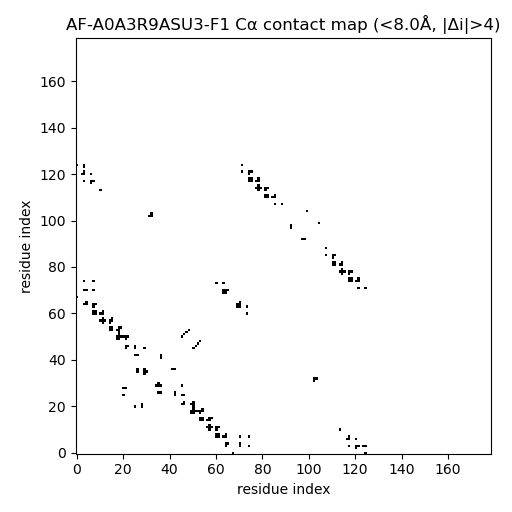 139 ALA A C 1
ATOM 1090 O O . ALA A 1 139 ? -23.304 21.699 45.425 1.00 66.38 139 ALA A O 1
ATOM 1091 N N . THR A 1 140 ? -24.411 19.868 44.786 1.00 62.34 140 THR A N 1
ATOM 1092 C CA . THR A 1 140 ? -25.726 20.250 45.318 1.00 62.34 140 THR A CA 1
ATOM 1093 C C . THR A 1 140 ? -25.768 20.121 46.835 1.00 62.34 140 THR A C 1
ATOM 1095 O O . THR A 1 140 ? -26.693 20.608 47.483 1.00 62.34 140 THR A O 1
ATOM 1098 N N . ARG A 1 141 ? -24.733 19.522 47.437 1.00 60.62 141 ARG A N 1
ATOM 1099 C CA . ARG A 1 141 ? -24.592 19.387 48.882 1.00 60.62 141 ARG A CA 1
ATOM 1100 C C . ARG A 1 141 ? -23.493 20.303 49.402 1.00 60.62 141 ARG A C 1
ATOM 1102 O O . ARG A 1 141 ? -22.306 20.001 49.299 1.00 60.62 141 ARG A O 1
ATOM 1109 N N . ARG A 1 142 ? -23.901 21.403 50.039 1.00 60.50 142 ARG A N 1
ATOM 1110 C CA . ARG A 1 142 ? -23.031 22.173 50.936 1.00 60.50 142 ARG A CA 1
ATOM 1111 C C . ARG A 1 142 ? -22.539 21.227 52.037 1.00 60.50 142 ARG A C 1
ATOM 1113 O O . ARG A 1 142 ? -23.315 20.832 52.900 1.00 60.50 142 ARG A O 1
ATOM 1120 N N . LEU A 1 143 ? -21.263 20.845 51.991 1.00 62.94 143 LEU A N 1
ATOM 1121 C CA . LEU A 1 143 ? -20.619 20.041 53.041 1.00 62.94 143 LEU A CA 1
ATOM 1122 C C . LEU A 1 143 ? -20.448 20.824 54.353 1.00 62.94 143 LEU A C 1
ATOM 1124 O O . LEU A 1 143 ? -20.192 20.227 55.393 1.00 62.94 143 LEU A O 1
ATOM 1128 N N . VAL A 1 144 ? -20.619 22.149 54.311 1.00 64.56 144 VAL A N 1
ATOM 1129 C CA . VAL A 1 144 ? -20.456 23.040 55.459 1.00 64.56 144 VAL A CA 1
ATOM 1130 C C . VAL A 1 144 ? -21.684 23.941 55.585 1.00 64.56 144 VAL A C 1
ATOM 1132 O O . VAL A 1 144 ? -22.043 24.676 54.660 1.00 64.56 144 VAL A O 1
ATOM 1135 N N . SER A 1 145 ? -22.331 23.883 56.747 1.00 64.06 145 SER A N 1
ATOM 1136 C CA . SER A 1 145 ? -23.484 24.695 57.145 1.00 64.06 145 SER A CA 1
ATOM 1137 C C . SER A 1 145 ? -23.066 26.080 57.655 1.00 64.06 145 SER A C 1
ATOM 1139 O O . SER A 1 145 ? -23.583 26.558 58.660 1.00 64.06 145 SER A O 1
ATOM 1141 N N . GLU A 1 146 ? -22.101 26.726 57.005 1.00 71.06 146 GLU A N 1
ATOM 1142 C CA . GLU A 1 146 ? -21.749 28.107 57.334 1.00 71.06 146 GLU A CA 1
ATOM 1143 C C . GLU A 1 146 ? -22.708 29.056 56.606 1.00 71.06 146 GLU A C 1
ATOM 1145 O O . GLU A 1 146 ? -22.907 28.908 55.393 1.00 71.06 146 GLU A O 1
ATOM 1150 N N . PRO A 1 147 ? -23.334 30.031 57.285 1.00 71.88 147 PRO A N 1
ATOM 1151 C CA . PRO A 1 147 ? -24.120 31.049 56.600 1.00 71.88 147 PRO A CA 1
ATOM 1152 C C . PRO A 1 147 ? -23.236 31.742 55.546 1.00 71.88 147 PRO A C 1
ATOM 1154 O O . PRO A 1 147 ? -22.056 31.986 55.809 1.00 71.88 147 PRO A O 1
ATOM 1157 N N . PRO A 1 148 ? -23.748 32.000 54.325 1.00 70.75 148 PRO A N 1
ATOM 1158 C CA . PRO A 1 148 ? -22.963 32.679 53.300 1.00 70.75 148 PRO A CA 1
ATOM 1159 C C . PRO A 1 148 ? -22.416 33.988 53.874 1.00 70.75 148 PRO A C 1
ATOM 1161 O O . PRO A 1 148 ? -23.179 34.800 54.398 1.00 70.75 148 PRO A O 1
ATOM 1164 N N . LYS A 1 149 ? -21.092 34.180 53.805 1.00 73.75 149 LYS A N 1
ATOM 1165 C CA . LYS A 1 149 ? -20.492 35.462 54.182 1.00 73.75 149 LYS A CA 1
ATOM 1166 C C . LYS A 1 149 ? -21.156 36.550 53.331 1.00 73.75 149 LYS A C 1
ATOM 1168 O O . LYS A 1 149 ? -21.285 36.347 52.121 1.00 73.75 149 LYS A O 1
ATOM 1173 N N . PRO A 1 150 ? -21.592 37.671 53.929 1.00 76.62 150 PRO A N 1
ATOM 1174 C CA . PRO A 1 150 ? -22.165 38.761 53.160 1.00 76.62 150 PRO A CA 1
ATOM 1175 C C . PRO A 1 150 ? -21.151 39.208 52.111 1.00 76.62 150 PRO A C 1
ATOM 1177 O O . PRO A 1 150 ? -19.950 39.283 52.389 1.00 76.62 150 PRO A O 1
ATOM 1180 N N . PHE A 1 151 ? -21.646 39.458 50.901 1.00 67.94 151 PHE A N 1
ATOM 1181 C CA . PHE A 1 151 ? -20.845 39.979 49.807 1.00 67.94 151 PHE A CA 1
ATOM 1182 C C . PHE A 1 151 ? -20.200 41.289 50.270 1.00 67.94 151 PHE A C 1
ATOM 1184 O O . PHE A 1 151 ? -20.879 42.300 50.443 1.00 67.94 151 PHE A O 1
ATOM 1191 N N . LYS A 1 152 ? -18.891 41.258 50.529 1.00 71.19 152 LYS A N 1
ATOM 1192 C CA . LYS A 1 152 ? -18.111 42.474 50.721 1.00 71.19 152 LYS A CA 1
ATOM 1193 C C . LYS A 1 152 ? -17.785 42.977 49.326 1.00 71.19 152 LYS A C 1
ATOM 1195 O O . LYS A 1 152 ? -16.934 42.398 48.655 1.00 71.19 152 LYS A O 1
ATOM 1200 N N . LEU A 1 153 ? -18.500 44.011 48.887 1.00 72.00 153 LEU A N 1
ATOM 1201 C CA . LEU A 1 153 ? -18.039 44.841 47.783 1.00 72.00 153 LEU A CA 1
ATOM 1202 C C . LEU A 1 153 ? -16.650 45.330 48.213 1.00 72.00 153 LEU A C 1
ATOM 1204 O O . LEU A 1 153 ? -16.546 46.033 49.215 1.00 72.00 153 LEU A O 1
ATOM 1208 N N . GLY A 1 154 ? -15.593 44.823 47.573 1.00 69.31 154 GLY A N 1
ATOM 1209 C CA . GLY A 1 154 ? -14.235 45.269 47.868 1.00 69.31 154 GLY A CA 1
ATOM 1210 C C . GLY A 1 154 ? -14.176 46.784 47.724 1.00 69.31 154 GLY A C 1
ATOM 1211 O O . GLY A 1 154 ? -14.871 47.331 46.862 1.00 69.31 154 GLY A O 1
ATOM 1212 N N . ASP A 1 155 ? -13.397 47.449 48.580 1.00 70.25 155 ASP A N 1
ATOM 1213 C CA . ASP A 1 155 ? -13.153 48.880 48.433 1.00 70.25 155 ASP A CA 1
ATOM 1214 C C . ASP A 1 155 ? -12.736 49.121 46.979 1.00 70.25 155 ASP A C 1
ATOM 1216 O O . ASP A 1 155 ? -11.851 48.436 46.454 1.00 70.25 155 ASP A O 1
ATOM 1220 N N . GLY A 1 156 ? -13.473 50.000 46.292 1.00 67.88 156 GLY A N 1
ATOM 1221 C CA . GLY A 1 156 ? -13.200 50.331 44.898 1.00 67.88 156 GLY A CA 1
ATOM 1222 C C . GLY A 1 156 ? -11.730 50.724 44.715 1.00 67.88 156 GLY A C 1
ATOM 1223 O O . GLY A 1 156 ? -11.068 51.075 45.696 1.00 67.88 156 GLY A O 1
ATOM 1224 N N . PRO A 1 157 ? -11.193 50.653 43.484 1.00 70.19 157 PRO A N 1
ATOM 1225 C CA . PRO A 1 157 ? -9.799 51.000 43.244 1.00 70.19 157 PRO A CA 1
ATOM 1226 C C . PRO A 1 157 ? -9.479 52.357 43.895 1.00 70.19 157 PRO A C 1
ATOM 1228 O O . PRO A 1 157 ? -10.287 53.284 43.762 1.00 70.19 157 PRO A O 1
ATOM 1231 N N . PRO A 1 158 ? -8.363 52.465 44.642 1.00 70.25 158 PRO A N 1
ATOM 1232 C CA . PRO A 1 158 ? -8.033 53.685 45.362 1.00 70.25 158 PRO A CA 1
ATOM 1233 C C . PRO A 1 158 ? -7.993 54.863 44.379 1.00 70.25 158 PRO A C 1
ATOM 1235 O O . PRO A 1 158 ? -7.606 54.664 43.220 1.00 70.25 158 PRO A O 1
ATOM 1238 N N . PRO A 1 159 ? -8.408 56.074 44.798 1.00 68.12 159 PRO A N 1
ATOM 1239 C CA . PRO A 1 159 ? -8.382 57.240 43.929 1.00 68.12 159 PRO A CA 1
ATOM 1240 C C . PRO A 1 159 ? -6.990 57.396 43.323 1.00 68.12 159 PRO A C 1
ATOM 1242 O O . PRO A 1 159 ? -5.995 57.402 44.047 1.00 68.12 159 PRO A O 1
ATOM 1245 N N . VAL A 1 160 ? -6.923 57.490 41.995 1.00 68.19 160 VAL A N 1
ATOM 1246 C CA . VAL A 1 160 ? -5.680 57.802 41.289 1.00 68.19 160 VAL A CA 1
ATOM 1247 C C . VAL A 1 160 ? -5.260 59.194 41.750 1.00 68.19 160 VAL A C 1
ATOM 1249 O O . VAL A 1 160 ? -5.913 60.179 41.402 1.00 68.19 160 VAL A O 1
ATOM 1252 N N . GLU A 1 161 ? -4.219 59.279 42.580 1.00 66.69 161 GLU A N 1
ATOM 1253 C CA . GLU A 1 161 ? -3.608 60.562 42.917 1.00 66.69 161 GLU A CA 1
ATOM 1254 C C . GLU A 1 161 ? -3.184 61.245 41.609 1.00 66.69 161 GLU A C 1
ATOM 1256 O O . GLU A 1 161 ? -2.592 60.590 40.742 1.00 66.69 161 GLU A O 1
ATOM 1261 N N . PRO A 1 162 ? -3.516 62.533 41.409 1.00 64.56 162 PRO A N 1
ATOM 1262 C CA . PRO A 1 162 ? -3.104 63.235 40.207 1.00 64.56 162 PRO A CA 1
ATOM 1263 C C . PRO A 1 162 ? -1.578 63.204 40.134 1.00 64.56 162 PRO A C 1
ATOM 1265 O O . PRO A 1 162 ? -0.898 63.617 41.075 1.00 64.56 162 PRO A O 1
ATOM 1268 N N . ALA A 1 163 ? -1.053 62.686 39.020 1.00 61.81 163 ALA A N 1
ATOM 1269 C CA . ALA A 1 163 ? 0.378 62.666 38.759 1.00 61.81 163 ALA A CA 1
ATOM 1270 C C . ALA A 1 163 ? 0.957 64.074 39.003 1.00 61.81 163 ALA A C 1
ATOM 1272 O O . ALA A 1 163 ? 0.345 65.056 38.561 1.00 61.81 163 ALA A O 1
ATOM 1273 N N . PRO A 1 164 ? 2.099 64.201 39.706 1.00 60.31 164 PRO A N 1
ATOM 1274 C CA . PRO A 1 164 ? 2.745 65.487 39.902 1.00 60.31 164 PRO A CA 1
ATOM 1275 C C . PRO A 1 164 ? 2.950 66.145 38.542 1.00 60.31 164 PRO A C 1
ATOM 1277 O O . PRO A 1 164 ? 3.478 65.512 37.629 1.00 60.31 164 PRO A O 1
ATOM 1280 N N . VAL A 1 165 ? 2.492 67.391 38.414 1.00 60.38 165 VAL A N 1
ATOM 1281 C CA . VAL A 1 165 ? 2.685 68.221 37.224 1.00 60.38 165 VAL A CA 1
ATOM 1282 C C . VAL A 1 165 ? 4.156 68.132 36.839 1.00 60.38 165 VAL A C 1
ATOM 1284 O O . VAL A 1 165 ? 5.019 68.579 37.593 1.00 60.38 165 VAL A O 1
ATOM 1287 N N . GLU A 1 166 ? 4.434 67.513 35.694 1.00 57.69 166 GLU A N 1
ATOM 1288 C CA . GLU A 1 166 ? 5.765 67.474 35.109 1.00 57.69 166 GLU A CA 1
ATOM 1289 C C . GLU A 1 166 ? 6.134 68.932 34.818 1.00 57.69 166 GLU A C 1
ATOM 1291 O O . GLU A 1 166 ? 5.621 69.559 33.889 1.00 57.69 166 GLU A O 1
ATOM 1296 N N . VAL A 1 167 ? 6.911 69.534 35.722 1.00 60.72 167 VAL A N 1
ATOM 1297 C CA . VAL A 1 167 ? 7.364 70.914 35.585 1.00 60.72 167 VAL A CA 1
ATOM 1298 C C . VAL A 1 167 ? 8.238 70.935 34.344 1.00 60.72 167 VAL A C 1
ATOM 1300 O O . VAL A 1 167 ? 9.349 70.407 34.354 1.00 60.72 167 VAL A O 1
ATOM 1303 N N . ALA A 1 168 ? 7.706 71.506 33.264 1.00 63.28 168 ALA A N 1
ATOM 1304 C CA . ALA A 1 168 ? 8.443 71.692 32.028 1.00 63.28 168 ALA A CA 1
ATOM 1305 C C . ALA A 1 168 ? 9.810 72.328 32.351 1.00 63.28 168 ALA A C 1
ATOM 1307 O O . ALA A 1 168 ? 9.851 73.314 33.099 1.00 63.28 168 ALA A O 1
ATOM 1308 N N . PRO A 1 169 ? 10.927 71.778 31.841 1.00 61.22 169 PRO A N 1
ATOM 1309 C CA . PRO A 1 169 ? 12.249 72.298 32.151 1.00 61.22 169 PRO A CA 1
ATOM 1310 C C . PRO A 1 169 ? 12.327 73.765 31.722 1.00 61.22 169 PRO A C 1
ATOM 1312 O O . PRO A 1 169 ? 12.091 74.105 30.560 1.00 61.22 169 PRO A O 1
ATOM 1315 N N . GLN A 1 170 ? 12.617 74.648 32.681 1.00 63.00 170 GLN A N 1
ATOM 1316 C CA . GLN A 1 170 ? 12.818 76.065 32.398 1.00 63.00 170 GLN A CA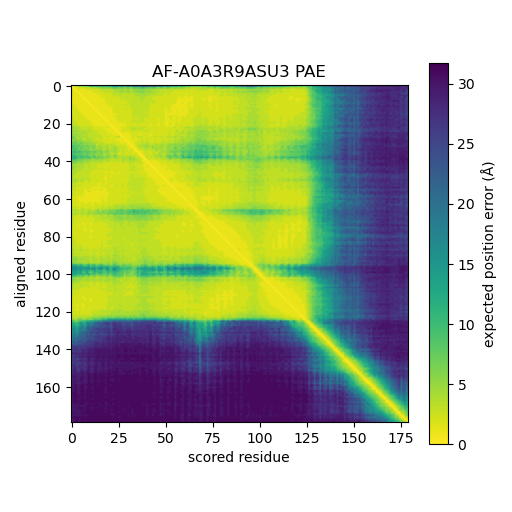 1
ATOM 1317 C C . GLN A 1 170 ? 14.029 76.230 31.464 1.00 63.00 170 GLN A C 1
ATOM 1319 O O . GLN A 1 170 ? 15.021 75.512 31.615 1.00 63.00 170 GLN A O 1
ATOM 1324 N N . PRO A 1 171 ? 13.985 77.159 30.495 1.00 64.88 171 PRO A N 1
ATOM 1325 C CA . PRO A 1 171 ? 15.099 77.367 29.581 1.00 64.88 171 PRO A CA 1
ATOM 1326 C C . PRO A 1 171 ? 16.346 77.848 30.338 1.00 64.88 171 PRO A C 1
ATOM 1328 O O . PRO A 1 171 ? 16.281 78.769 31.151 1.00 64.88 171 PRO A O 1
ATOM 1331 N N . PHE A 1 172 ? 17.483 77.217 30.036 1.00 60.91 172 PHE A N 1
ATOM 1332 C CA . PHE A 1 172 ? 18.801 77.496 30.607 1.00 60.91 172 PHE A CA 1
ATOM 1333 C C . PHE A 1 172 ? 19.143 78.994 30.543 1.00 60.91 172 PHE A C 1
ATOM 1335 O O . PHE A 1 172 ? 19.223 79.580 29.458 1.00 60.91 172 PHE A O 1
ATOM 1342 N N . ARG A 1 173 ? 19.371 79.623 31.703 1.00 63.97 173 ARG A N 1
ATOM 1343 C CA . ARG A 1 173 ? 19.894 80.991 31.793 1.00 63.97 173 ARG A CA 1
ATOM 1344 C C . ARG A 1 173 ? 21.415 80.924 31.885 1.00 63.97 173 ARG A C 1
ATOM 1346 O O . ARG A 1 173 ? 21.969 80.335 32.802 1.00 63.97 173 ARG A O 1
ATOM 1353 N N . ARG A 1 174 ? 22.092 81.536 30.917 1.00 52.66 174 ARG A N 1
ATOM 1354 C CA . ARG A 1 174 ? 23.556 81.580 30.831 1.00 52.66 174 ARG A CA 1
ATOM 1355 C C . ARG A 1 174 ? 24.112 82.434 31.983 1.00 52.66 174 ARG A C 1
ATOM 1357 O O . ARG A 1 174 ? 23.974 83.654 31.923 1.00 52.66 174 ARG A O 1
ATOM 1364 N N . GLY A 1 175 ? 24.711 81.811 33.004 1.00 64.06 175 GLY A N 1
ATOM 1365 C CA . GLY A 1 175 ? 25.405 82.530 34.082 1.00 64.06 175 GLY A CA 1
ATOM 1366 C C . GLY A 1 175 ? 25.425 81.909 35.485 1.00 64.06 175 GLY A C 1
ATOM 1367 O O . GLY A 1 175 ? 26.013 82.543 36.356 1.00 64.06 175 GLY A O 1
ATOM 1368 N N . ASP A 1 176 ? 24.836 80.733 35.733 1.00 61.31 176 ASP A N 1
ATOM 1369 C CA . ASP A 1 176 ? 25.000 80.071 37.040 1.00 61.31 176 ASP A CA 1
ATOM 1370 C C . ASP A 1 176 ? 26.348 79.326 37.127 1.00 61.31 176 ASP A C 1
ATOM 1372 O O . ASP A 1 176 ? 26.757 78.716 36.138 1.00 61.31 176 ASP A O 1
ATOM 1376 N N . PRO A 1 177 ? 27.076 79.391 38.261 1.00 60.12 177 PRO A N 1
ATOM 1377 C CA . PRO A 1 177 ? 28.527 79.195 38.276 1.00 60.12 177 PRO A CA 1
ATOM 1378 C C . PRO A 1 177 ? 29.000 77.745 38.455 1.00 60.12 177 PRO A C 1
ATOM 1380 O O . PRO A 1 177 ? 30.206 77.539 38.514 1.00 60.12 177 PRO A O 1
ATOM 1383 N N . ASP A 1 178 ? 28.102 76.757 38.520 1.00 57.44 178 ASP A N 1
ATOM 1384 C CA . ASP A 1 178 ? 28.446 75.347 38.778 1.00 57.44 178 ASP A CA 1
ATOM 1385 C C . ASP A 1 178 ? 27.661 74.371 37.874 1.00 57.44 178 ASP A C 1
ATOM 1387 O O . ASP A 1 178 ? 26.992 73.446 38.346 1.00 57.44 178 ASP A O 1
ATOM 1391 N N . ALA A 1 179 ? 27.749 74.588 36.554 1.00 46.47 179 ALA A N 1
ATOM 1392 C CA . ALA A 1 179 ? 27.525 73.576 35.511 1.00 46.47 179 ALA A CA 1
ATOM 1393 C C . ALA A 1 179 ? 28.329 73.898 34.240 1.00 46.47 179 ALA A C 1
ATOM 1395 O O . ALA A 1 179 ? 28.219 75.042 33.740 1.00 46.47 179 ALA A O 1
#

Mean predicted aligned error: 13.99 Å

Nearest PDB structures (foldseek):
  8a3k-assembly1_UNK  TM=5.577E-01  e=6.127E+00  synthetic construct
  1i4t-assembly1_B  TM=2.014E-01  e=5.829E+00  Homo sapiens

Radius of gyration: 35.65 Å; Cα contacts (8 Å, |Δi|>4): 124; chains: 1; bounding box: 54×93×81 Å

Organism: NCBI:txid271420

Secondary structure (DSSP, 8-state):
-HHHHHHHHHHHHHHHHHHHHHHH-HHHHHHHTT----SHHHHHHHIIIIIIHHHHHHHHHHHHTT-HHHHHHHHHHHHHHHHHHHHHHHHHHHHHT----THHHHHHHHHHHHHHHHHHHHHHSPPPPPPP--------S-SS-PPPPP---PPPPPP-PPPP---PPPPPPTT-S--

Sequence (179 aa):
MRFARFVLLAQALVMASLSLAYWFRPYEMANLNGMLLMEGASVSHMRVYYGGLQLGLALFLIWAARAPERARPALMMLMITMTALVLGRLVSLWLDGGELVGFDLASLFYRVLAAALAAAAWHLVRERPEPEPERLEPATRRLVSEPPKPFKLGDGPPPVEPAPVEVAPQPFRRGDPDA